Protein AF-A0A0G4HLC2-F1 (afdb_monomer)

Structure (mmCIF, N/CA/C/O backbone):
data_AF-A0A0G4HLC2-F1
#
_entry.id   AF-A0A0G4HLC2-F1
#
loop_
_atom_site.group_PDB
_atom_site.id
_atom_site.type_symbol
_atom_site.label_atom_id
_atom_site.label_alt_id
_atom_site.label_comp_id
_atom_site.label_asym_id
_atom_site.label_entity_id
_atom_site.label_seq_id
_atom_site.pdbx_PDB_ins_code
_atom_site.Cartn_x
_atom_site.Cartn_y
_atom_site.Cartn_z
_atom_site.occupancy
_atom_site.B_iso_or_equiv
_atom_site.auth_seq_id
_atom_site.auth_comp_id
_atom_site.auth_asym_id
_atom_site.auth_atom_id
_atom_site.pdbx_PDB_model_num
ATOM 1 N N . MET A 1 1 ? -31.316 4.433 8.176 1.00 36.38 1 MET A N 1
ATOM 2 C CA . MET A 1 1 ? -30.400 5.338 8.898 1.00 36.38 1 MET A CA 1
ATOM 3 C C . MET A 1 1 ? -28.992 4.807 8.689 1.00 36.38 1 MET A C 1
ATOM 5 O O . MET A 1 1 ? -28.601 3.867 9.361 1.00 36.38 1 MET A O 1
ATOM 9 N N . ALA A 1 2 ? -28.301 5.301 7.662 1.00 29.75 2 ALA A N 1
ATOM 10 C CA . ALA A 1 2 ? -26.934 4.908 7.333 1.00 29.75 2 ALA A CA 1
ATOM 11 C C . ALA A 1 2 ? -26.015 6.028 7.828 1.00 29.75 2 ALA A C 1
ATOM 13 O O . ALA A 1 2 ? -25.897 7.066 7.178 1.00 29.75 2 ALA A O 1
ATOM 14 N N . SER A 1 3 ? -25.466 5.863 9.033 1.00 27.77 3 SER A N 1
ATOM 15 C CA . SER A 1 3 ? -24.531 6.836 9.592 1.00 27.77 3 SER A CA 1
ATOM 16 C C . SER A 1 3 ? -23.184 6.651 8.906 1.00 27.77 3 SER A C 1
ATOM 18 O O . SER A 1 3 ? -22.502 5.648 9.103 1.00 27.77 3 SER A O 1
ATOM 20 N N . SER A 1 4 ? -22.850 7.602 8.040 1.00 36.41 4 SER A N 1
ATOM 21 C CA . SER A 1 4 ? -21.568 7.679 7.350 1.00 36.41 4 SER A CA 1
ATOM 22 C C . SER A 1 4 ? -20.529 8.230 8.326 1.00 36.41 4 SER A C 1
ATOM 24 O O . SER A 1 4 ? -20.304 9.435 8.388 1.00 36.41 4 SER A O 1
ATOM 26 N N . PHE A 1 5 ? -19.925 7.345 9.117 1.00 31.39 5 PHE A N 1
ATOM 27 C CA . PHE A 1 5 ? -18.727 7.634 9.905 1.00 31.39 5 PHE A CA 1
ATOM 28 C C . PHE A 1 5 ? -17.505 7.559 8.981 1.00 31.39 5 PHE A C 1
ATOM 30 O O . PHE A 1 5 ? -16.815 6.547 8.919 1.00 31.39 5 PHE A O 1
ATOM 37 N N . PHE A 1 6 ? -17.242 8.620 8.216 1.00 33.84 6 PHE A N 1
ATOM 38 C CA . PHE A 1 6 ? -15.927 8.781 7.597 1.00 33.84 6 PHE A CA 1
ATOM 39 C C . PHE A 1 6 ? -14.945 9.203 8.691 1.00 33.84 6 PHE A C 1
ATOM 41 O O . PHE A 1 6 ? -14.810 10.388 8.991 1.00 33.84 6 PHE A O 1
ATOM 48 N N . SER A 1 7 ? -14.281 8.226 9.312 1.00 33.16 7 SER A N 1
ATOM 49 C CA . SER A 1 7 ? -13.080 8.483 10.101 1.00 33.16 7 SER A CA 1
ATOM 50 C C . SER A 1 7 ? -12.057 9.163 9.194 1.00 33.16 7 SER A C 1
ATOM 52 O O . SER A 1 7 ? -11.669 8.643 8.147 1.00 33.16 7 SER A O 1
ATOM 54 N N . TYR A 1 8 ? -11.695 10.376 9.585 1.00 35.75 8 TYR A N 1
ATOM 55 C CA . TYR A 1 8 ? -10.791 11.270 8.887 1.00 35.75 8 TYR A CA 1
ATOM 56 C C . TYR A 1 8 ? -9.373 10.682 8.931 1.00 35.75 8 TYR A C 1
ATOM 58 O O . TYR A 1 8 ? -8.631 10.893 9.884 1.00 35.75 8 TYR A O 1
ATOM 66 N N . PHE A 1 9 ? -9.002 9.892 7.925 1.00 39.72 9 PHE A N 1
ATOM 67 C CA . PHE A 1 9 ? -7.596 9.617 7.657 1.00 39.72 9 PHE A CA 1
ATOM 68 C C . PHE A 1 9 ? -7.036 10.803 6.877 1.00 39.72 9 PHE A C 1
ATOM 70 O O . PHE A 1 9 ? -7.377 11.009 5.708 1.00 39.72 9 PHE A O 1
ATOM 77 N N . ASP A 1 10 ? -6.204 11.602 7.536 1.00 37.84 10 ASP A N 1
ATOM 78 C CA . ASP A 1 10 ? -5.524 12.720 6.897 1.00 37.84 10 ASP A CA 1
ATOM 79 C C . ASP A 1 10 ? -4.320 12.200 6.089 1.00 37.84 10 ASP A C 1
ATOM 81 O O . ASP A 1 10 ? -3.197 12.106 6.575 1.00 37.84 10 ASP A O 1
ATOM 85 N N . PHE A 1 11 ? -4.573 11.797 4.840 1.00 42.91 11 PHE A N 1
ATOM 86 C CA . PHE A 1 11 ? -3.539 11.442 3.855 1.00 42.91 11 PHE A CA 1
ATOM 87 C C . PHE A 1 11 ? -3.039 12.661 3.060 1.00 42.91 11 PHE A C 1
ATOM 89 O O . PHE A 1 11 ? -2.368 12.507 2.032 1.00 42.91 11 PHE A O 1
ATOM 96 N N . THR A 1 12 ? -3.345 13.886 3.505 1.00 42.50 12 THR A N 1
ATOM 97 C CA . THR A 1 12 ? -3.021 15.116 2.761 1.00 42.50 12 THR A CA 1
ATOM 98 C C . THR A 1 12 ? -1.507 15.324 2.590 1.00 42.50 12 THR A C 1
ATOM 100 O O . THR A 1 12 ? -1.085 16.083 1.718 1.00 42.50 12 THR A O 1
ATOM 103 N N . ASP A 1 13 ? -0.666 14.577 3.312 1.00 45.06 13 ASP A N 1
ATOM 104 C CA . ASP A 1 13 ? 0.791 14.719 3.246 1.00 45.06 13 ASP A CA 1
ATOM 105 C C . ASP A 1 13 ? 1.479 13.966 2.083 1.00 45.06 13 ASP A C 1
ATOM 107 O O . ASP A 1 13 ? 2.671 14.136 1.831 1.00 45.06 13 ASP A O 1
ATOM 111 N N . CYS A 1 14 ? 0.746 13.195 1.266 1.00 40.78 14 CYS A N 1
ATOM 112 C CA . CYS A 1 14 ? 1.337 12.660 0.025 1.00 40.78 14 CYS A CA 1
ATOM 113 C C . CYS A 1 14 ? 1.578 13.754 -1.033 1.00 40.78 14 CYS A C 1
ATOM 115 O O . CYS A 1 14 ? 2.439 13.597 -1.902 1.00 40.78 14 CYS A O 1
ATOM 117 N N . ALA A 1 15 ? 0.879 14.894 -0.947 1.00 44.16 15 ALA A N 1
ATOM 118 C CA . ALA A 1 15 ? 1.127 16.043 -1.821 1.00 44.16 15 ALA A CA 1
ATOM 119 C C . ALA A 1 15 ? 2.500 16.701 -1.553 1.00 44.16 15 ALA A C 1
ATOM 121 O O . ALA A 1 15 ? 3.076 17.307 -2.461 1.00 44.16 15 ALA A O 1
ATOM 122 N N . GLY A 1 16 ? 3.060 16.538 -0.345 1.00 41.88 16 GLY A N 1
ATOM 123 C CA . GLY A 1 16 ? 4.400 17.013 0.016 1.00 41.88 16 GLY A CA 1
ATOM 124 C C . GLY A 1 16 ? 5.541 16.182 -0.587 1.00 41.88 16 GLY A C 1
ATOM 125 O O . GLY A 1 16 ? 6.627 16.707 -0.844 1.00 41.88 16 GLY A O 1
ATOM 126 N N . LEU A 1 17 ? 5.292 14.906 -0.904 1.00 41.50 17 LEU A N 1
ATOM 127 C CA . LEU A 1 17 ? 6.312 13.971 -1.404 1.00 41.50 17 LEU A CA 1
ATOM 128 C C . LEU A 1 17 ? 6.717 14.221 -2.864 1.00 41.50 17 LEU A C 1
ATOM 130 O O . LEU A 1 17 ? 7.803 13.816 -3.284 1.00 41.50 17 LEU A O 1
ATOM 134 N N . SER A 1 18 ? 5.916 14.973 -3.628 1.00 40.78 18 SER A N 1
ATOM 135 C CA . SER A 1 18 ? 6.232 15.295 -5.026 1.00 40.78 18 SER A CA 1
ATOM 136 C C . SER A 1 18 ? 7.469 16.199 -5.192 1.00 40.78 18 SER A C 1
ATOM 138 O O . SER A 1 18 ? 7.913 16.396 -6.323 1.00 40.78 18 SER A O 1
ATOM 140 N N . ARG A 1 19 ? 8.047 16.749 -4.108 1.00 41.53 19 ARG A N 1
ATOM 141 C CA . ARG A 1 19 ? 9.244 17.616 -4.162 1.00 41.53 19 ARG A CA 1
ATOM 142 C C . ARG A 1 19 ? 10.570 16.955 -3.768 1.00 41.53 19 ARG A C 1
ATOM 144 O O . ARG A 1 19 ? 11.602 17.588 -3.965 1.00 41.53 19 ARG A O 1
ATOM 151 N N . ALA A 1 20 ? 10.589 15.725 -3.246 1.00 40.44 20 ALA A N 1
ATOM 152 C CA . ALA A 1 20 ? 11.795 15.183 -2.598 1.00 40.44 20 ALA A CA 1
ATOM 153 C C . ALA A 1 20 ? 12.621 14.164 -3.419 1.00 40.44 20 ALA A C 1
ATOM 155 O O . ALA A 1 20 ? 13.700 13.780 -2.982 1.00 40.44 20 ALA A O 1
ATOM 156 N N . CYS A 1 21 ? 12.177 13.725 -4.605 1.00 36.91 21 CYS A N 1
ATOM 157 C CA . CYS A 1 21 ? 12.803 12.600 -5.330 1.00 36.91 21 CYS A CA 1
ATOM 158 C C . CYS A 1 21 ? 13.662 12.981 -6.559 1.00 36.91 21 CYS A C 1
ATOM 160 O O . CYS A 1 21 ? 13.687 12.236 -7.535 1.00 36.91 21 CYS A O 1
ATOM 162 N N . SER A 1 22 ? 14.391 14.103 -6.535 1.00 36.75 22 SER A N 1
ATOM 163 C CA . SER A 1 22 ? 15.204 14.547 -7.692 1.00 36.75 22 SER A CA 1
ATOM 164 C C . SER A 1 22 ? 16.711 14.254 -7.600 1.00 36.75 22 SER A C 1
ATOM 166 O O . SER A 1 22 ? 17.457 14.698 -8.467 1.00 36.75 22 SER A O 1
ATOM 168 N N . SER A 1 23 ? 17.205 13.534 -6.586 1.00 38.22 23 SER A N 1
ATOM 169 C CA . SER A 1 23 ? 18.655 13.459 -6.313 1.00 38.22 23 SER A CA 1
ATOM 170 C C . SER A 1 23 ? 19.183 12.039 -6.062 1.00 38.22 23 SER A C 1
ATOM 172 O O . SER A 1 23 ? 19.647 11.744 -4.962 1.00 38.22 23 SER A O 1
ATOM 174 N N . PHE A 1 24 ? 19.135 11.144 -7.061 1.00 43.41 24 PHE A N 1
ATOM 175 C CA . PHE A 1 24 ? 19.793 9.824 -6.953 1.00 43.41 24 PHE A CA 1
ATOM 176 C C . PHE A 1 24 ? 20.470 9.302 -8.239 1.00 43.41 24 PHE A C 1
ATOM 178 O O . PHE A 1 24 ? 20.475 8.105 -8.507 1.00 43.41 24 PHE A O 1
ATOM 185 N N . THR A 1 25 ? 21.091 10.157 -9.054 1.00 42.31 25 THR A N 1
ATOM 186 C CA . THR A 1 25 ? 21.876 9.684 -10.215 1.00 42.31 25 THR A CA 1
ATOM 187 C C . THR A 1 25 ? 23.276 10.282 -10.257 1.00 42.31 25 THR A C 1
ATOM 189 O O . THR A 1 25 ? 23.625 10.956 -11.217 1.00 42.31 25 THR A O 1
ATOM 192 N N . GLU A 1 26 ? 24.108 10.025 -9.249 1.00 47.59 26 GLU A N 1
ATOM 193 C CA . GLU A 1 26 ? 25.545 10.304 -9.346 1.00 47.59 26 GLU A CA 1
ATOM 194 C C . GLU A 1 26 ? 26.359 9.180 -8.697 1.00 47.59 26 GLU A C 1
ATOM 196 O O . GLU A 1 26 ? 26.277 8.957 -7.494 1.00 47.59 26 GLU A O 1
ATOM 201 N N . GLY A 1 27 ? 27.168 8.480 -9.502 1.00 47.16 27 GLY A N 1
ATOM 202 C CA . GLY A 1 27 ? 28.329 7.751 -8.983 1.00 47.16 27 GLY A CA 1
ATOM 203 C C . GLY A 1 27 ? 28.485 6.283 -9.377 1.00 47.16 27 GLY A C 1
ATOM 204 O O . GLY A 1 27 ? 28.623 5.438 -8.501 1.00 47.16 27 GLY A O 1
ATOM 205 N N . THR A 1 28 ? 28.566 5.952 -10.670 1.00 41.69 28 THR A N 1
ATOM 206 C CA . THR A 1 28 ? 29.389 4.801 -11.109 1.00 41.69 28 THR A CA 1
ATOM 207 C C . THR A 1 28 ? 29.918 5.033 -12.530 1.00 41.69 28 THR A C 1
ATOM 209 O O . THR A 1 28 ? 29.286 4.680 -13.521 1.00 41.69 28 THR A O 1
ATOM 212 N N . ARG A 1 29 ? 31.081 5.686 -12.623 1.00 62.69 29 ARG A N 1
ATOM 213 C CA . ARG A 1 29 ? 32.020 5.563 -13.754 1.00 62.69 29 ARG A CA 1
ATOM 214 C C . ARG A 1 29 ? 32.814 4.269 -13.460 1.00 62.69 29 ARG A C 1
ATOM 216 O O . ARG A 1 29 ? 33.092 4.022 -12.295 1.00 62.69 29 ARG A O 1
ATOM 223 N N . ASP A 1 30 ? 33.022 3.294 -14.343 1.00 49.97 30 ASP A N 1
ATOM 224 C CA . ASP A 1 30 ? 33.754 3.341 -15.605 1.00 49.97 30 ASP A CA 1
ATOM 225 C C . ASP A 1 30 ? 33.526 2.031 -16.396 1.00 49.97 30 ASP A C 1
ATOM 227 O O . ASP A 1 30 ? 33.782 0.952 -15.869 1.00 49.97 30 ASP A O 1
ATOM 231 N N . PHE A 1 31 ? 33.115 2.107 -17.669 1.00 48.41 31 PHE A N 1
ATOM 232 C CA . PHE A 1 31 ? 33.561 1.186 -18.733 1.00 48.41 31 PHE A CA 1
ATOM 233 C C . PHE A 1 31 ? 33.161 1.765 -20.099 1.00 48.41 31 PHE A C 1
ATOM 235 O O . PHE A 1 31 ? 32.006 1.700 -20.521 1.00 48.41 31 PHE A O 1
ATOM 242 N N . VAL A 1 32 ? 34.116 2.395 -20.784 1.00 51.81 32 VAL A N 1
ATOM 243 C CA . VAL A 1 32 ? 33.898 3.029 -22.091 1.00 51.81 32 VAL A CA 1
ATOM 244 C C . VAL A 1 32 ? 33.931 1.951 -23.172 1.00 51.81 32 VAL A C 1
ATOM 246 O O . VAL A 1 32 ? 34.995 1.537 -23.624 1.00 51.81 32 VAL A O 1
ATOM 249 N N . SER A 1 33 ? 32.753 1.484 -23.585 1.00 61.41 33 SER A N 1
ATOM 250 C CA . SER A 1 33 ? 32.584 0.700 -24.808 1.00 61.41 33 SER A CA 1
ATOM 251 C C . SER A 1 33 ? 32.018 1.620 -25.889 1.00 61.41 33 SER A C 1
ATOM 253 O O . SER A 1 33 ? 30.862 2.034 -25.826 1.00 61.41 33 SER A O 1
ATOM 255 N N . SER A 1 34 ? 32.859 1.988 -26.857 1.00 61.00 34 SER A N 1
ATOM 256 C CA . SER A 1 34 ? 32.622 3.005 -27.895 1.00 61.00 34 SER A CA 1
ATOM 257 C C . SER A 1 34 ? 31.643 2.565 -28.997 1.00 61.00 34 SER A C 1
ATOM 259 O O . SER A 1 34 ? 31.884 2.787 -30.184 1.00 61.00 34 SER A O 1
ATOM 261 N N . GLY A 1 35 ? 30.535 1.922 -28.631 1.00 66.44 35 GLY A N 1
ATOM 262 C CA . GLY A 1 35 ? 29.401 1.708 -29.526 1.00 66.44 35 GLY A CA 1
ATOM 263 C C . GLY A 1 35 ? 28.513 2.950 -29.536 1.00 66.44 35 GLY A C 1
ATOM 264 O O . GLY A 1 35 ? 28.230 3.504 -28.477 1.00 66.44 35 GLY A O 1
ATOM 265 N N . ARG A 1 36 ? 28.053 3.396 -30.714 1.00 60.50 36 ARG A N 1
ATOM 266 C CA . ARG A 1 36 ? 27.016 4.436 -30.842 1.00 60.50 36 ARG A CA 1
ATOM 267 C C . ARG A 1 36 ? 25.741 3.964 -30.134 1.00 60.50 36 ARG A C 1
ATOM 269 O O . ARG A 1 36 ? 24.883 3.339 -30.754 1.00 60.50 36 ARG A O 1
ATOM 276 N N . GLN A 1 37 ? 25.620 4.235 -28.839 1.00 66.69 37 GLN A N 1
ATOM 277 C CA . GLN A 1 37 ? 24.376 4.018 -28.122 1.00 66.69 37 GLN A CA 1
ATOM 278 C C . GLN A 1 37 ? 23.380 5.053 -28.628 1.00 66.69 37 GLN A C 1
ATOM 280 O O . GLN A 1 37 ? 23.585 6.262 -28.508 1.00 66.69 37 GLN A O 1
ATOM 285 N N . ARG A 1 38 ? 22.306 4.564 -29.252 1.00 75.38 38 ARG A N 1
ATOM 286 C CA . ARG A 1 38 ? 21.105 5.366 -29.466 1.00 75.38 38 ARG A CA 1
ATOM 287 C C . ARG A 1 38 ? 20.701 5.899 -28.085 1.00 75.38 38 ARG A C 1
ATOM 289 O O . ARG A 1 38 ? 20.625 5.076 -27.170 1.00 75.38 38 ARG A O 1
ATOM 296 N N . PRO A 1 39 ? 20.497 7.218 -27.907 1.00 79.69 39 PRO A N 1
ATOM 297 C CA . PRO A 1 39 ? 20.054 7.749 -26.627 1.00 79.69 39 PRO A CA 1
ATOM 298 C C . PRO A 1 39 ? 18.818 6.961 -26.204 1.00 79.69 39 PRO A C 1
ATOM 300 O O . PRO A 1 39 ? 17.897 6.779 -27.011 1.00 79.69 39 PRO A O 1
ATOM 303 N N . ALA A 1 40 ? 18.857 6.407 -24.992 1.00 77.75 40 ALA A N 1
ATOM 304 C CA . ALA A 1 40 ? 17.713 5.704 -24.442 1.00 77.75 40 ALA A CA 1
ATOM 305 C C . ALA A 1 40 ? 16.498 6.646 -24.525 1.00 77.75 40 ALA A C 1
ATOM 307 O O . ALA A 1 40 ? 16.661 7.853 -24.312 1.00 77.75 40 ALA A O 1
ATOM 308 N N . PRO A 1 41 ? 15.310 6.145 -24.907 1.00 80.25 41 PRO A N 1
ATOM 309 C CA . PRO A 1 41 ? 14.106 6.962 -24.853 1.00 80.25 41 PRO A CA 1
ATOM 310 C C . PRO A 1 41 ? 13.992 7.542 -23.441 1.00 80.25 41 PRO A C 1
ATOM 312 O O . PRO A 1 41 ? 14.150 6.806 -22.471 1.00 80.25 41 PRO A O 1
ATOM 315 N N . ALA A 1 42 ? 13.798 8.859 -23.339 1.00 83.25 42 ALA A N 1
ATOM 316 C CA . ALA A 1 42 ? 13.617 9.511 -22.051 1.00 83.25 42 ALA A CA 1
ATOM 317 C C . ALA A 1 42 ? 12.439 8.853 -21.326 1.00 83.25 42 ALA A C 1
ATOM 319 O O . ALA A 1 42 ? 11.393 8.621 -21.943 1.00 83.25 42 ALA A O 1
ATOM 320 N N . ASP A 1 43 ? 12.622 8.536 -20.046 1.00 77.31 43 ASP A N 1
ATOM 321 C CA . ASP A 1 43 ? 11.547 7.973 -19.243 1.00 77.31 43 ASP A CA 1
ATOM 322 C C . ASP A 1 43 ? 10.348 8.937 -19.244 1.00 77.31 43 ASP A C 1
ATOM 324 O O . ASP A 1 43 ? 10.535 10.161 -19.199 1.00 77.31 43 ASP A O 1
ATOM 328 N N . PRO A 1 44 ? 9.110 8.419 -19.351 1.00 80.56 44 PRO A N 1
ATOM 329 C CA . PRO A 1 44 ? 7.930 9.266 -19.329 1.00 80.56 44 PRO A CA 1
ATOM 330 C C . PRO A 1 44 ? 7.884 10.057 -18.012 1.00 80.56 44 PRO A C 1
ATOM 332 O O . PRO A 1 44 ? 8.284 9.524 -16.973 1.00 80.56 44 PRO A O 1
ATOM 335 N N . PRO A 1 45 ? 7.374 11.303 -18.026 1.00 88.38 45 PRO A N 1
ATOM 336 C CA . PRO A 1 45 ? 7.190 12.079 -16.809 1.00 88.38 45 PRO A CA 1
ATOM 337 C C . PRO A 1 45 ? 6.448 11.275 -15.739 1.00 88.38 45 PRO A C 1
ATOM 339 O O . PRO A 1 45 ? 5.473 10.572 -16.028 1.00 88.38 45 PRO A O 1
ATOM 342 N N . LEU A 1 46 ? 6.919 11.381 -14.497 1.00 90.50 46 LEU A N 1
ATOM 343 C CA . LEU A 1 46 ? 6.259 10.755 -13.362 1.00 90.50 46 LEU A CA 1
ATOM 344 C C . LEU A 1 46 ? 4.905 11.433 -13.142 1.00 90.50 46 LEU A C 1
ATOM 346 O O . LEU A 1 46 ? 4.836 12.600 -12.763 1.00 90.50 46 LEU A O 1
ATOM 350 N N . GLU A 1 47 ? 3.831 10.687 -13.382 1.00 94.06 47 GLU A N 1
ATOM 351 C CA . GLU A 1 47 ? 2.463 11.147 -13.171 1.00 94.06 47 GLU A CA 1
ATOM 352 C C . GLU A 1 47 ? 1.773 10.279 -12.118 1.00 94.06 47 GLU A C 1
ATOM 354 O O . GLU A 1 47 ? 1.730 9.050 -12.233 1.00 94.06 47 GLU A O 1
ATOM 359 N N . PHE A 1 48 ? 1.189 10.926 -11.112 1.00 94.19 48 PHE A N 1
ATOM 360 C CA . PHE A 1 48 ? 0.404 10.268 -10.070 1.00 94.19 48 PHE A CA 1
ATOM 361 C C . PHE A 1 48 ? -1.082 10.211 -10.433 1.00 94.19 48 PHE A C 1
ATOM 363 O O . PHE A 1 48 ? -1.575 10.958 -11.283 1.00 94.19 48 PHE A O 1
ATOM 370 N N . ARG A 1 49 ? -1.805 9.288 -9.794 1.00 95.19 49 ARG A N 1
ATOM 371 C CA . ARG A 1 49 ? -3.255 9.145 -9.963 1.00 95.19 49 ARG A CA 1
ATOM 372 C C . ARG A 1 49 ? -4.001 10.226 -9.191 1.00 95.19 49 ARG A C 1
ATOM 374 O O . ARG A 1 49 ? -3.590 10.630 -8.109 1.00 95.19 49 ARG A O 1
ATOM 381 N N . THR A 1 50 ? -5.142 10.655 -9.720 1.00 96.19 50 THR A N 1
ATOM 382 C CA . THR A 1 50 ? -6.089 11.470 -8.947 1.00 96.19 50 THR A CA 1
ATOM 383 C C . THR A 1 50 ? -6.793 10.610 -7.896 1.00 96.19 50 THR A C 1
ATOM 385 O O . THR A 1 50 ? -6.934 9.402 -8.079 1.00 96.19 50 THR A O 1
ATOM 388 N N . ARG A 1 51 ? -7.330 11.222 -6.832 1.00 95.62 51 ARG A N 1
ATOM 389 C CA . ARG A 1 51 ? -8.078 10.501 -5.781 1.00 95.62 51 ARG A CA 1
ATOM 390 C C . ARG A 1 51 ? -9.205 9.622 -6.339 1.00 95.62 51 ARG A C 1
ATOM 392 O O . ARG A 1 51 ? -9.396 8.496 -5.901 1.00 95.62 51 ARG A O 1
ATOM 399 N N . GLN A 1 52 ? -9.919 10.100 -7.360 1.00 97.25 52 GLN A N 1
ATOM 400 C CA . GLN A 1 52 ? -10.965 9.320 -8.027 1.00 97.25 52 GLN A CA 1
ATOM 401 C C . GLN A 1 52 ? -10.395 8.101 -8.771 1.00 97.25 52 GLN A C 1
ATOM 403 O O . GLN A 1 52 ? -10.974 7.019 -8.721 1.00 97.25 52 GLN A O 1
ATOM 408 N N . GLN A 1 53 ? -9.257 8.261 -9.454 1.00 96.81 53 GLN A N 1
ATOM 409 C CA . GLN A 1 53 ? -8.580 7.154 -10.134 1.00 96.81 53 GLN A CA 1
ATOM 410 C C . GLN A 1 53 ? -8.046 6.122 -9.139 1.00 96.81 53 GLN A C 1
ATOM 412 O O . GLN A 1 53 ? -8.127 4.928 -9.423 1.00 96.81 53 GLN A O 1
ATOM 417 N N . VAL A 1 54 ? -7.529 6.569 -7.990 1.00 97.06 54 VAL A N 1
ATOM 418 C CA . VAL A 1 54 ? -7.121 5.682 -6.893 1.00 97.06 54 VAL A CA 1
ATOM 419 C C . VAL A 1 54 ? -8.328 4.906 -6.372 1.00 97.06 54 VAL A C 1
ATOM 421 O O . VAL A 1 54 ? -8.268 3.685 -6.349 1.00 97.06 54 VAL A O 1
ATOM 424 N N . GLY A 1 55 ? -9.461 5.558 -6.094 1.00 96.69 55 GLY A N 1
ATOM 425 C CA . GLY A 1 55 ? -10.677 4.864 -5.646 1.00 96.69 55 GLY A CA 1
ATOM 426 C C . GLY A 1 55 ? -11.150 3.769 -6.614 1.00 96.69 55 GLY A C 1
ATOM 427 O O . GLY A 1 55 ? -11.435 2.649 -6.198 1.00 96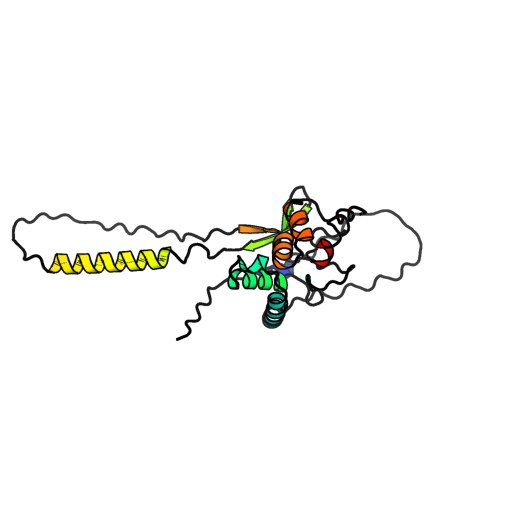.69 55 GLY A O 1
ATOM 428 N N . ILE A 1 56 ? -11.151 4.045 -7.924 1.00 97.06 56 ILE A N 1
ATOM 429 C CA . ILE A 1 56 ? -11.491 3.041 -8.952 1.00 97.06 56 ILE A CA 1
ATOM 430 C C . ILE A 1 56 ? -10.482 1.880 -8.956 1.00 97.06 56 ILE A C 1
ATOM 432 O O . ILE A 1 56 ? -10.858 0.717 -9.119 1.00 97.06 56 ILE A O 1
ATOM 436 N N . LEU A 1 57 ? -9.194 2.190 -8.798 1.00 96.31 57 LEU A N 1
ATOM 437 C CA . LEU A 1 57 ? -8.128 1.193 -8.749 1.00 96.31 57 LEU A CA 1
ATOM 438 C C . LEU A 1 57 ? -8.260 0.290 -7.519 1.00 96.31 57 LEU A C 1
ATOM 440 O O . LEU A 1 57 ? -8.165 -0.929 -7.656 1.00 96.31 57 LEU A O 1
ATOM 444 N N . VAL A 1 58 ? -8.520 0.880 -6.353 1.00 96.75 58 VAL A N 1
ATOM 445 C CA . VAL A 1 58 ? -8.725 0.166 -5.091 1.00 96.75 58 VAL A CA 1
ATOM 446 C C . VAL A 1 58 ? -9.917 -0.770 -5.211 1.00 96.75 58 VAL A C 1
ATOM 448 O O . VAL A 1 58 ? -9.756 -1.955 -4.950 1.00 96.75 58 VAL A O 1
ATOM 451 N N . GLU A 1 59 ? -11.072 -0.306 -5.695 1.00 97.06 59 GLU A N 1
ATOM 452 C CA . GLU A 1 59 ? -12.243 -1.177 -5.885 1.00 97.06 59 GLU A CA 1
ATOM 453 C C . GLU A 1 59 ? -11.933 -2.362 -6.812 1.00 97.06 59 GLU A C 1
ATOM 455 O O . GLU A 1 59 ? -12.307 -3.500 -6.527 1.00 97.06 59 GLU A O 1
ATOM 460 N N . ARG A 1 60 ? -11.145 -2.147 -7.874 1.00 96.50 60 ARG A N 1
ATOM 461 C CA . ARG A 1 60 ? -10.665 -3.249 -8.720 1.00 96.50 60 ARG A CA 1
ATOM 462 C C . ARG A 1 60 ? -9.769 -4.221 -7.950 1.00 96.50 60 ARG A C 1
ATOM 464 O O . ARG A 1 60 ? -9.902 -5.430 -8.130 1.00 96.50 60 ARG A O 1
ATOM 471 N N . TRP A 1 61 ? -8.845 -3.730 -7.132 1.00 96.44 61 TRP A N 1
ATOM 472 C CA . TRP A 1 61 ? -7.962 -4.577 -6.327 1.00 96.44 61 TRP A CA 1
ATOM 473 C C . TRP A 1 61 ? -8.717 -5.347 -5.241 1.00 96.44 61 TRP A C 1
ATOM 475 O O . TRP A 1 61 ? -8.419 -6.519 -5.033 1.00 96.44 61 TRP A O 1
ATOM 485 N N . MET A 1 62 ? -9.747 -4.756 -4.634 1.00 96.81 62 MET A N 1
ATOM 486 C CA . MET A 1 62 ? -10.600 -5.418 -3.641 1.00 96.81 62 MET A CA 1
ATOM 487 C C . MET A 1 62 ? -11.237 -6.705 -4.191 1.00 96.81 62 MET A C 1
ATO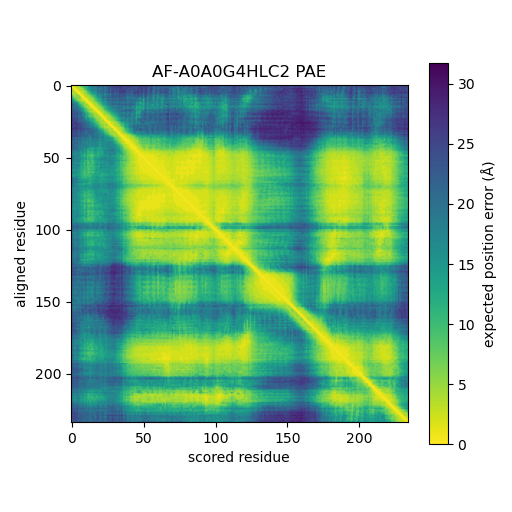M 489 O O . MET A 1 62 ? -11.332 -7.699 -3.477 1.00 96.81 62 MET A O 1
ATOM 493 N N . THR A 1 63 ? -11.588 -6.742 -5.484 1.00 96.06 63 THR A N 1
ATOM 494 C CA . THR A 1 63 ? -12.125 -7.961 -6.134 1.00 96.06 63 THR A CA 1
ATOM 495 C C . THR A 1 63 ? -11.112 -9.099 -6.287 1.00 96.06 63 THR A C 1
ATOM 497 O O . THR A 1 63 ? -11.499 -10.227 -6.582 1.00 96.06 63 THR A O 1
ATOM 500 N N . LYS A 1 64 ? -9.818 -8.809 -6.108 1.00 95.62 64 LYS A N 1
ATOM 501 C CA . LYS A 1 64 ? -8.707 -9.759 -6.250 1.00 95.62 64 LYS A CA 1
ATOM 502 C C . LYS A 1 64 ? -8.094 -10.162 -4.910 1.00 95.62 64 LYS A C 1
ATOM 504 O O . LYS A 1 64 ? -7.048 -10.806 -4.902 1.00 95.62 64 LYS A O 1
ATOM 509 N N . LEU A 1 65 ? -8.685 -9.745 -3.790 1.00 95.69 65 LEU A N 1
ATOM 510 C CA . LEU A 1 65 ? -8.151 -10.066 -2.473 1.00 95.69 65 LEU A CA 1
ATOM 511 C C . LEU A 1 65 ? -8.133 -11.572 -2.238 1.00 95.69 65 LEU A C 1
ATOM 513 O O . LEU A 1 65 ? -9.110 -12.278 -2.493 1.00 95.69 65 LEU A O 1
ATOM 517 N N . HIS A 1 66 ? -7.024 -12.044 -1.681 1.00 95.00 66 HIS A N 1
ATOM 518 C CA . HIS A 1 66 ? -6.916 -13.412 -1.215 1.00 95.00 66 HIS A CA 1
ATOM 519 C C . HIS A 1 66 ? -7.866 -13.643 -0.023 1.00 95.00 66 HIS A C 1
ATOM 521 O O . HIS A 1 66 ? -7.960 -12.771 0.847 1.00 95.00 66 HIS A O 1
ATOM 527 N N . PRO A 1 67 ? -8.514 -14.819 0.112 1.00 94.56 67 PRO A N 1
ATOM 528 C CA . PRO A 1 67 ? -9.395 -15.119 1.247 1.00 94.56 67 PRO A CA 1
ATOM 529 C C . PRO A 1 67 ? -8.742 -14.925 2.622 1.00 94.56 67 PRO A C 1
ATOM 531 O O . PRO A 1 67 ? -9.407 -14.520 3.569 1.00 94.56 67 PRO A O 1
ATOM 534 N N . ARG A 1 68 ? -7.424 -15.139 2.736 1.00 92.75 68 ARG A N 1
ATOM 535 C CA . ARG A 1 68 ? -6.646 -14.863 3.963 1.00 92.75 68 ARG A CA 1
ATOM 536 C C . ARG A 1 68 ? -6.766 -13.409 4.427 1.00 92.75 68 ARG A C 1
ATOM 538 O O . ARG A 1 68 ? -6.795 -13.153 5.630 1.00 92.75 68 ARG A O 1
ATOM 545 N N . ALA A 1 69 ? -6.870 -12.465 3.494 1.00 93.19 69 ALA A N 1
ATOM 546 C CA . ALA A 1 69 ? -7.033 -11.058 3.827 1.00 93.19 69 ALA A CA 1
ATOM 547 C C . ALA A 1 69 ? -8.378 -10.773 4.517 1.00 93.19 69 ALA A C 1
ATOM 549 O O . ALA A 1 69 ? -8.492 -9.764 5.200 1.00 93.19 69 ALA A O 1
ATOM 550 N N . ALA A 1 70 ? -9.367 -11.674 4.439 1.00 88.50 70 ALA A N 1
ATOM 551 C CA . ALA A 1 70 ? -10.655 -11.515 5.122 1.00 88.50 70 ALA A CA 1
ATOM 552 C C . ALA A 1 70 ? -10.545 -11.458 6.658 1.00 88.50 70 ALA A C 1
ATOM 554 O O . ALA A 1 70 ? -11.491 -11.039 7.319 1.00 88.50 70 ALA A O 1
ATOM 555 N N . ALA A 1 71 ? -9.404 -11.855 7.234 1.00 88.31 71 ALA A N 1
ATOM 556 C CA . ALA A 1 71 ? -9.128 -11.682 8.660 1.00 88.31 71 ALA A CA 1
ATOM 557 C C . ALA A 1 71 ? -8.893 -10.210 9.066 1.00 88.31 71 ALA A C 1
ATOM 559 O O . ALA A 1 71 ? -8.954 -9.888 10.253 1.00 88.31 71 ALA A O 1
ATOM 560 N N . MET A 1 72 ? -8.607 -9.323 8.108 1.00 89.75 72 MET A N 1
ATOM 561 C CA . MET A 1 72 ? -8.483 -7.880 8.328 1.00 89.75 72 MET A CA 1
ATOM 562 C C . MET A 1 72 ? -9.799 -7.160 8.018 1.00 89.75 72 MET A C 1
ATOM 564 O O . MET A 1 72 ? -10.599 -7.617 7.199 1.00 89.75 72 MET A O 1
ATOM 568 N N . SER A 1 73 ? -10.008 -5.999 8.647 1.00 91.25 73 SER A N 1
ATOM 569 C CA . SER A 1 73 ? -11.133 -5.130 8.296 1.00 91.25 73 SER A CA 1
ATOM 570 C C . SER A 1 73 ? -11.029 -4.700 6.833 1.00 91.25 73 SER A C 1
ATOM 572 O O . SER A 1 73 ? -9.956 -4.325 6.357 1.00 91.25 73 SER A O 1
ATOM 574 N N . GLN A 1 74 ? -12.158 -4.716 6.123 1.00 92.88 74 GLN A N 1
ATOM 575 C CA . GLN A 1 74 ? -12.235 -4.228 4.744 1.00 92.88 74 GLN A CA 1
ATOM 576 C C . GLN A 1 74 ? -11.835 -2.751 4.647 1.00 92.88 74 GLN A C 1
ATOM 578 O O . GLN A 1 74 ? -11.229 -2.351 3.656 1.00 92.88 74 GLN A O 1
ATOM 583 N N . ASP A 1 75 ? -12.125 -1.960 5.682 1.00 91.44 75 ASP A N 1
ATOM 584 C CA . ASP A 1 75 ? -11.765 -0.542 5.725 1.00 91.44 75 ASP A CA 1
ATOM 585 C C . ASP A 1 75 ? -10.254 -0.351 5.895 1.00 91.44 75 ASP A C 1
ATOM 587 O O . ASP A 1 75 ? -9.664 0.477 5.201 1.00 91.44 75 ASP A O 1
ATOM 591 N N . ASP A 1 76 ? -9.607 -1.179 6.724 1.00 89.75 76 ASP A N 1
ATOM 592 C CA . ASP A 1 76 ? -8.148 -1.161 6.886 1.00 89.75 76 ASP A CA 1
ATOM 593 C C . ASP A 1 76 ? -7.457 -1.543 5.570 1.00 89.75 76 ASP A C 1
ATOM 595 O O . ASP A 1 76 ? -6.517 -0.874 5.140 1.00 89.75 76 ASP A O 1
ATOM 599 N N . ILE A 1 77 ? -7.946 -2.589 4.889 1.00 93.38 77 ILE A N 1
ATOM 600 C CA . ILE A 1 77 ? -7.410 -2.995 3.582 1.00 93.38 77 ILE A CA 1
ATOM 601 C C . ILE A 1 77 ? -7.604 -1.876 2.559 1.00 93.38 77 ILE A C 1
ATOM 603 O O . ILE A 1 77 ? -6.657 -1.537 1.851 1.00 93.38 77 ILE A O 1
ATOM 607 N N . ARG A 1 78 ? -8.792 -1.266 2.479 1.00 94.69 78 ARG A N 1
ATOM 608 C CA . ARG A 1 78 ? -9.031 -0.145 1.559 1.00 94.69 78 ARG A CA 1
ATOM 609 C C . ARG A 1 78 ? -8.083 1.019 1.826 1.00 94.69 78 ARG A C 1
ATOM 611 O O . ARG A 1 78 ? -7.513 1.531 0.869 1.00 94.69 78 ARG A O 1
ATOM 618 N N . ALA A 1 79 ? -7.883 1.403 3.086 1.00 91.50 79 ALA A N 1
ATOM 619 C CA . ALA A 1 79 ? -6.976 2.491 3.451 1.00 91.50 79 ALA A CA 1
ATOM 620 C C . ALA A 1 79 ? -5.527 2.192 3.031 1.00 91.50 79 ALA A C 1
ATOM 622 O O . ALA A 1 79 ? -4.852 3.041 2.450 1.00 91.50 79 ALA A O 1
ATOM 623 N N . ILE A 1 80 ? -5.071 0.957 3.251 1.00 91.94 80 ILE A N 1
ATOM 624 C CA . ILE A 1 80 ? -3.762 0.481 2.790 1.00 91.94 80 ILE A CA 1
ATOM 625 C C . ILE A 1 80 ? -3.658 0.576 1.264 1.00 91.94 80 ILE A C 1
ATOM 627 O O . ILE A 1 80 ? -2.686 1.111 0.735 1.00 91.94 80 ILE A O 1
ATOM 631 N N . LEU A 1 81 ? -4.642 0.044 0.540 1.00 95.00 81 LEU A N 1
ATOM 632 C CA . LEU A 1 81 ? -4.623 0.018 -0.921 1.00 95.00 81 LEU A CA 1
ATOM 633 C C . LEU A 1 81 ? -4.713 1.425 -1.525 1.00 95.00 81 LEU A C 1
ATOM 635 O O . LEU A 1 81 ? -4.074 1.682 -2.545 1.00 95.00 81 LEU A O 1
ATOM 639 N N . ASP A 1 82 ? -5.447 2.339 -0.894 1.00 95.00 82 ASP A N 1
ATOM 640 C CA . ASP A 1 82 ? -5.524 3.750 -1.282 1.00 95.00 82 ASP A CA 1
ATOM 641 C C . ASP A 1 82 ? -4.158 4.438 -1.144 1.00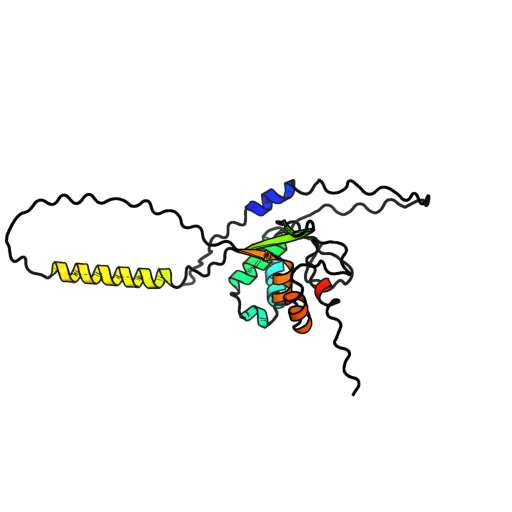 95.00 82 ASP A C 1
ATOM 643 O O . ASP A 1 82 ? -3.672 5.068 -2.092 1.00 95.00 82 ASP A O 1
ATOM 647 N N . ALA A 1 83 ? -3.473 4.206 -0.020 1.00 92.62 83 ALA A N 1
ATOM 648 C CA . ALA A 1 83 ? -2.112 4.682 0.193 1.00 92.62 83 ALA A CA 1
ATOM 649 C C . ALA A 1 83 ? -1.134 4.093 -0.839 1.00 92.62 83 ALA A C 1
ATOM 651 O O . ALA A 1 83 ? -0.320 4.825 -1.405 1.00 92.62 83 ALA A O 1
ATOM 652 N N . VAL A 1 84 ? -1.246 2.795 -1.165 1.00 93.81 84 VAL A N 1
ATOM 653 C CA . VAL A 1 84 ? -0.421 2.200 -2.228 1.00 93.81 84 VAL A CA 1
ATOM 654 C C . VAL A 1 84 ? -0.699 2.857 -3.575 1.00 93.81 84 VAL A C 1
ATOM 656 O O . VAL A 1 84 ? 0.239 3.289 -4.244 1.00 93.81 84 VAL A O 1
ATOM 659 N N . GLY A 1 85 ? -1.969 2.954 -3.971 1.00 94.69 85 GLY A N 1
ATOM 660 C CA . GLY A 1 85 ? -2.386 3.496 -5.265 1.00 94.69 85 GLY A CA 1
ATOM 661 C C . GLY A 1 85 ? -1.989 4.958 -5.484 1.00 94.69 85 GLY A C 1
ATOM 662 O O . GLY A 1 85 ? -1.761 5.356 -6.631 1.00 94.69 85 GLY A O 1
ATOM 663 N N . SER A 1 86 ? -1.862 5.722 -4.397 1.00 94.81 86 SER A N 1
ATOM 664 C CA . SER A 1 86 ? -1.427 7.124 -4.393 1.00 94.81 86 SER A CA 1
ATOM 665 C C . SER A 1 86 ? 0.091 7.292 -4.539 1.00 94.81 86 SER A C 1
ATOM 667 O O . SER A 1 86 ? 0.546 8.300 -5.076 1.00 94.81 86 SER A O 1
ATOM 669 N N . CYS A 1 87 ? 0.880 6.300 -4.113 1.00 94.19 87 CYS A N 1
ATOM 670 C CA . CYS A 1 87 ? 2.348 6.353 -4.102 1.00 94.19 87 CYS A CA 1
ATOM 671 C C . CYS A 1 87 ? 3.022 5.593 -5.258 1.00 94.19 87 CYS A C 1
ATOM 673 O O . CYS A 1 87 ? 4.247 5.445 -5.265 1.00 94.19 87 CYS A O 1
ATOM 675 N N . VAL A 1 88 ? 2.252 5.117 -6.237 1.00 93.62 88 VAL A N 1
ATOM 676 C CA . VAL A 1 88 ? 2.770 4.472 -7.453 1.00 93.62 88 VAL A CA 1
ATOM 677 C C . VAL A 1 88 ? 2.405 5.277 -8.700 1.00 93.62 88 VAL A C 1
ATOM 679 O O . VAL A 1 88 ? 1.359 5.929 -8.762 1.00 93.62 88 VAL A O 1
ATOM 682 N N . SER A 1 89 ? 3.254 5.207 -9.727 1.00 93.50 89 SER A N 1
ATOM 683 C CA . SER A 1 89 ? 2.994 5.854 -11.017 1.00 93.50 89 SER A CA 1
ATOM 684 C C . SER A 1 89 ? 1.659 5.394 -11.613 1.00 93.50 89 SER A C 1
ATOM 686 O O . SER A 1 89 ? 1.292 4.215 -11.547 1.00 93.50 89 SER A O 1
ATOM 688 N N . ARG A 1 90 ? 0.926 6.306 -12.261 1.00 94.44 90 ARG A N 1
ATOM 689 C CA . ARG A 1 90 ? -0.365 5.994 -12.902 1.00 94.44 90 ARG A CA 1
ATOM 690 C C . ARG A 1 90 ? -0.260 4.948 -14.019 1.00 94.44 90 ARG A C 1
ATOM 692 O O . ARG A 1 90 ? -1.265 4.330 -14.377 1.00 94.44 90 ARG A O 1
ATOM 699 N N . TRP A 1 91 ? 0.942 4.770 -14.567 1.00 92.38 91 TRP A N 1
ATOM 700 C CA . TRP A 1 91 ? 1.265 3.840 -15.655 1.00 92.38 91 TRP A CA 1
ATOM 701 C C . TRP A 1 91 ? 1.724 2.464 -15.157 1.00 92.38 91 TRP A C 1
ATOM 703 O O . TRP A 1 91 ? 2.060 1.582 -15.958 1.00 92.38 91 TRP A O 1
ATOM 713 N N . GLU A 1 92 ? 1.786 2.291 -13.842 1.00 92.06 92 GLU A N 1
ATOM 714 C CA . GLU A 1 92 ? 2.232 1.077 -13.172 1.00 92.06 92 GLU A CA 1
ATOM 715 C C . GLU A 1 92 ? 1.104 0.539 -12.301 1.00 92.06 92 GLU A C 1
ATOM 717 O O . GLU A 1 92 ? 0.362 1.298 -11.682 1.00 92.06 92 GLU A O 1
ATOM 722 N N . ASP A 1 93 ? 0.943 -0.777 -12.285 1.00 93.56 93 ASP A N 1
ATOM 723 C CA . ASP A 1 93 ? 0.006 -1.455 -11.400 1.00 93.56 93 ASP A CA 1
ATOM 724 C C . ASP A 1 93 ? 0.785 -2.574 -10.701 1.00 93.56 93 ASP A C 1
ATOM 726 O O . ASP A 1 93 ? 1.247 -3.489 -11.388 1.00 93.56 93 ASP A O 1
ATOM 730 N N . PRO A 1 94 ? 0.977 -2.509 -9.370 1.00 91.31 94 PRO A N 1
ATOM 731 C CA . PRO A 1 94 ? 1.692 -3.540 -8.629 1.00 91.31 94 PRO A CA 1
ATOM 732 C C . PRO A 1 94 ? 1.029 -4.919 -8.728 1.00 91.31 94 PRO A C 1
ATOM 734 O O . PRO A 1 94 ? 1.703 -5.910 -8.460 1.00 91.31 94 PRO A O 1
ATOM 737 N N . LEU A 1 95 ? -0.251 -5.006 -9.116 1.00 91.06 95 LEU A N 1
ATOM 738 C CA . LEU A 1 95 ? -0.979 -6.271 -9.275 1.00 91.06 95 LEU A CA 1
ATOM 739 C C . LEU A 1 95 ? -1.088 -6.742 -10.734 1.00 91.06 95 LEU A C 1
ATOM 741 O O . LEU A 1 95 ? -1.759 -7.740 -11.006 1.00 91.06 95 LEU A O 1
ATOM 745 N N . ASP A 1 96 ? -0.507 -6.017 -11.691 1.00 88.06 96 ASP A N 1
ATOM 746 C CA . ASP A 1 96 ? -0.468 -6.449 -13.090 1.00 88.06 96 ASP A CA 1
ATOM 747 C C . ASP A 1 96 ? 0.677 -7.466 -13.260 1.00 88.06 96 ASP A C 1
ATOM 749 O O . ASP A 1 96 ? 1.832 -7.123 -12.993 1.00 88.06 96 ASP A O 1
ATOM 753 N N . PRO A 1 97 ? 0.407 -8.714 -13.694 1.00 72.38 97 PRO A N 1
ATOM 754 C CA . PRO A 1 97 ? 1.375 -9.817 -13.687 1.00 72.38 97 PRO A CA 1
ATOM 755 C C . PRO A 1 97 ? 2.503 -9.686 -14.723 1.00 72.38 97 PRO A C 1
ATOM 757 O O . PRO A 1 97 ? 3.117 -10.681 -15.100 1.00 72.38 97 PRO A O 1
ATOM 760 N N . LYS A 1 98 ? 2.797 -8.485 -15.229 1.00 81.62 98 LYS A N 1
ATOM 761 C CA . LYS A 1 98 ? 3.812 -8.275 -16.266 1.00 81.62 98 LYS A CA 1
ATOM 762 C C . LYS A 1 98 ? 5.195 -8.650 -15.720 1.00 81.62 98 LYS A C 1
ATOM 764 O O . LYS A 1 98 ? 5.767 -7.883 -14.945 1.00 81.62 98 LYS A O 1
ATOM 769 N N . PRO A 1 99 ? 5.796 -9.765 -16.179 1.00 62.34 99 PRO A N 1
ATOM 770 C CA . PRO A 1 99 ? 6.909 -10.427 -15.491 1.00 62.34 99 PRO A CA 1
ATOM 771 C C . PRO A 1 99 ? 8.249 -9.674 -15.557 1.00 62.34 99 PRO A C 1
ATOM 773 O O . PRO A 1 99 ? 9.258 -10.200 -15.086 1.00 62.34 99 PRO A O 1
ATOM 776 N N . HIS A 1 100 ? 8.272 -8.472 -16.142 1.00 67.44 100 HIS A N 1
ATOM 777 C CA . HIS A 1 100 ? 9.472 -7.664 -16.376 1.00 67.44 100 HIS A CA 1
ATOM 778 C C . HIS A 1 100 ? 9.285 -6.171 -16.075 1.00 67.44 100 HIS A C 1
ATOM 780 O O . HIS A 1 100 ? 10.183 -5.383 -16.373 1.00 67.44 100 HIS A O 1
ATOM 786 N N . LYS A 1 101 ? 8.140 -5.756 -15.516 1.00 81.50 101 LYS A N 1
ATOM 787 C CA . LYS A 1 101 ? 7.911 -4.347 -15.183 1.00 81.50 101 LYS A CA 1
ATOM 788 C C . LYS A 1 101 ? 7.971 -4.161 -13.670 1.00 81.50 101 LYS A C 1
ATOM 790 O O . LYS A 1 101 ? 7.087 -4.609 -12.945 1.00 81.50 101 LYS A O 1
ATOM 795 N N . CYS A 1 102 ? 9.029 -3.496 -13.205 1.00 85.31 102 CYS A N 1
ATOM 796 C CA . CYS A 1 102 ? 9.087 -3.016 -11.828 1.00 85.31 102 CYS A CA 1
ATOM 797 C C . CYS A 1 102 ? 7.969 -1.988 -11.608 1.00 85.31 102 CYS A C 1
ATOM 799 O O . CYS A 1 102 ? 7.657 -1.222 -12.515 1.00 85.31 102 CYS A O 1
ATOM 801 N N . CYS A 1 103 ? 7.389 -1.980 -10.411 1.00 89.31 103 CYS A N 1
ATOM 802 C CA . CYS A 1 103 ? 6.478 -0.931 -9.960 1.00 89.31 103 CYS A CA 1
ATOM 803 C C . CYS A 1 103 ? 7.196 -0.160 -8.858 1.00 89.31 103 CYS A C 1
ATOM 805 O O . CYS A 1 103 ? 7.474 -0.743 -7.806 1.00 89.31 103 CYS A O 1
ATOM 807 N N . MET A 1 104 ? 7.554 1.093 -9.110 1.00 89.62 104 MET A N 1
ATOM 808 C CA . MET A 1 104 ? 8.417 1.863 -8.215 1.00 89.62 104 MET A CA 1
ATOM 809 C C . MET A 1 104 ? 7.598 2.531 -7.108 1.00 89.62 104 MET A C 1
ATOM 811 O O . MET A 1 104 ? 6.577 3.166 -7.365 1.00 89.62 104 MET A O 1
ATOM 815 N N . TRP A 1 105 ? 8.046 2.373 -5.861 1.00 90.69 105 TRP A N 1
ATOM 816 C CA . TRP A 1 105 ? 7.467 3.061 -4.711 1.00 90.69 105 TRP A CA 1
ATOM 817 C C . TRP A 1 105 ? 7.997 4.490 -4.597 1.00 90.69 105 TRP A C 1
ATOM 819 O O . TRP A 1 105 ? 9.210 4.697 -4.519 1.00 90.69 105 TRP A O 1
ATOM 829 N N . HIS A 1 106 ? 7.088 5.462 -4.520 1.00 89.88 106 HIS A N 1
ATOM 830 C CA . HIS A 1 106 ? 7.410 6.883 -4.342 1.00 89.88 106 HIS A CA 1
ATOM 831 C C . HIS A 1 106 ? 6.950 7.452 -2.988 1.00 89.88 106 HIS A C 1
ATOM 833 O O . HIS A 1 106 ? 6.991 8.663 -2.788 1.00 89.88 106 HIS A O 1
ATOM 839 N N . GLY A 1 107 ? 6.492 6.596 -2.070 1.00 90.12 107 GLY A N 1
ATOM 840 C CA . GLY A 1 107 ? 6.098 6.991 -0.718 1.00 90.12 107 GLY A CA 1
ATOM 841 C C . GLY A 1 107 ? 7.273 7.043 0.263 1.00 90.12 107 GLY A C 1
ATOM 842 O O . GLY A 1 107 ? 8.440 7.092 -0.132 1.00 90.12 107 GLY A O 1
ATOM 843 N N . GLU A 1 108 ? 6.965 6.975 1.560 1.00 89.56 108 GLU A N 1
ATOM 844 C CA . GLU A 1 108 ? 7.981 6.951 2.616 1.00 89.56 108 GLU A CA 1
ATOM 845 C C . GLU A 1 108 ? 8.916 5.737 2.496 1.00 89.56 108 GLU A C 1
ATOM 847 O O . GLU A 1 108 ? 8.520 4.626 2.129 1.00 89.56 108 GLU A O 1
ATOM 852 N N . GLN A 1 109 ? 10.186 5.954 2.827 1.00 90.06 109 GLN A N 1
ATOM 853 C CA . GLN A 1 109 ? 11.219 4.926 2.827 1.00 90.06 109 GLN A CA 1
ATOM 854 C C . GLN A 1 109 ? 11.988 5.000 4.142 1.00 90.06 109 GLN A C 1
ATOM 856 O O . GLN A 1 109 ? 12.261 6.083 4.655 1.00 90.06 109 GLN A O 1
ATOM 861 N N . THR A 1 110 ? 12.368 3.845 4.673 1.00 88.88 110 THR A N 1
ATOM 862 C CA . THR A 1 110 ? 13.339 3.743 5.767 1.00 88.88 110 THR A CA 1
ATOM 863 C C . THR A 1 110 ? 14.612 3.078 5.266 1.00 88.88 110 THR A C 1
ATOM 865 O O . THR A 1 110 ? 14.607 2.443 4.215 1.00 88.88 110 THR A O 1
ATOM 868 N N . PHE A 1 111 ? 15.711 3.200 6.004 1.00 86.94 111 PHE A N 1
ATOM 869 C CA . PHE A 1 111 ? 16.973 2.555 5.659 1.00 86.94 111 PHE A CA 1
ATOM 870 C C . PHE A 1 111 ? 17.282 1.466 6.679 1.00 86.94 111 PHE A C 1
ATOM 872 O O . PHE A 1 111 ? 17.484 1.738 7.859 1.00 86.94 111 PHE A O 1
ATOM 879 N N . THR A 1 112 ? 17.341 0.217 6.227 1.00 79.94 112 THR A N 1
ATOM 880 C CA . THR A 1 112 ? 17.752 -0.924 7.054 1.00 79.94 112 THR A CA 1
ATOM 881 C C . THR A 1 112 ? 18.997 -1.532 6.428 1.00 79.94 112 THR A C 1
ATOM 883 O O . THR A 1 112 ? 19.002 -1.844 5.240 1.00 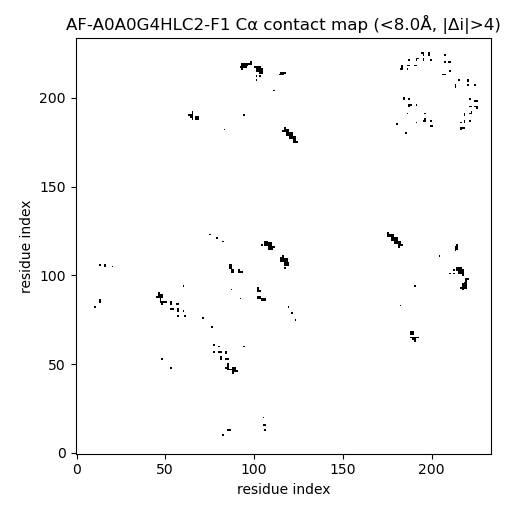79.94 112 THR A O 1
ATOM 886 N N . ASN A 1 113 ? 20.084 -1.657 7.196 1.00 83.56 113 ASN A N 1
ATOM 887 C CA . ASN A 1 113 ? 21.377 -2.155 6.702 1.00 83.56 113 ASN A CA 1
ATOM 888 C C . ASN A 1 113 ? 21.896 -1.398 5.456 1.00 83.56 113 ASN A C 1
ATOM 890 O O . ASN A 1 113 ? 22.436 -2.000 4.530 1.00 83.56 113 ASN A O 1
ATOM 894 N N . GLY A 1 114 ? 21.678 -0.078 5.393 1.00 83.94 114 GLY A N 1
ATOM 895 C CA . GLY A 1 114 ? 22.095 0.761 4.259 1.00 83.94 114 GLY A CA 1
ATOM 896 C C . GLY A 1 114 ? 21.277 0.567 2.973 1.00 83.94 114 GLY A C 1
ATOM 897 O O . GLY A 1 114 ? 21.653 1.078 1.920 1.00 83.94 114 GLY A O 1
ATOM 898 N N . ALA A 1 115 ? 20.164 -0.168 3.027 1.00 81.56 115 ALA A N 1
ATOM 899 C CA . ALA A 1 115 ? 19.250 -0.366 1.910 1.00 81.56 115 ALA A CA 1
ATOM 900 C C . ALA A 1 115 ? 17.925 0.381 2.151 1.00 81.56 115 ALA A C 1
ATOM 902 O O . ALA A 1 115 ? 17.364 0.238 3.240 1.00 81.56 115 ALA A O 1
ATOM 903 N N . PRO A 1 116 ? 17.401 1.136 1.163 1.00 84.31 116 PRO A N 1
ATOM 904 C CA . PRO A 1 116 ? 16.071 1.719 1.267 1.00 84.31 116 PRO A CA 1
ATOM 905 C C . PRO A 1 116 ? 15.010 0.613 1.259 1.00 84.31 116 PRO A C 1
ATOM 907 O O . PRO A 1 116 ? 15.084 -0.331 0.466 1.00 84.31 116 PRO A O 1
ATOM 910 N N . MET A 1 117 ? 14.027 0.745 2.140 1.00 83.50 117 MET A N 1
ATOM 911 C CA . MET A 1 117 ? 12.890 -0.148 2.303 1.00 83.50 117 MET A CA 1
ATOM 912 C C . MET A 1 117 ? 11.601 0.681 2.244 1.00 83.50 117 MET A C 1
ATOM 914 O O . MET A 1 117 ? 11.469 1.630 3.022 1.00 83.50 117 MET A O 1
ATOM 918 N N . PRO A 1 118 ? 10.658 0.349 1.345 1.00 85.88 118 PRO A N 1
ATOM 919 C CA . PRO A 1 118 ? 9.390 1.060 1.248 1.00 85.88 118 PRO A CA 1
ATOM 920 C C . PRO A 1 118 ? 8.559 0.792 2.503 1.00 85.88 118 PRO A C 1
ATOM 922 O O . PRO A 1 118 ? 8.285 -0.364 2.831 1.00 85.88 118 PRO A O 1
ATOM 925 N N . ILE A 1 119 ? 8.165 1.851 3.207 1.00 89.25 119 ILE A N 1
ATOM 926 C CA . ILE A 1 119 ? 7.337 1.741 4.408 1.00 89.25 119 ILE A CA 1
ATOM 927 C C . ILE A 1 119 ? 6.022 2.482 4.232 1.00 89.25 119 ILE A C 1
ATOM 929 O O . ILE A 1 119 ? 5.924 3.472 3.510 1.00 89.25 119 ILE A O 1
ATOM 933 N N . MET A 1 120 ? 5.012 1.992 4.935 1.00 89.44 120 MET A N 1
ATOM 934 C CA . MET A 1 120 ? 3.730 2.650 5.105 1.00 89.44 120 MET A CA 1
ATOM 935 C C . MET A 1 120 ? 3.432 2.754 6.592 1.00 89.44 120 MET A C 1
ATOM 937 O O . MET A 1 120 ? 3.571 1.776 7.330 1.00 89.44 120 MET A O 1
ATOM 941 N N . LYS A 1 121 ? 3.014 3.944 7.018 1.00 86.75 121 LYS A N 1
ATOM 942 C CA . LYS A 1 121 ? 2.485 4.182 8.356 1.00 86.75 121 LYS A CA 1
ATOM 943 C C . LYS A 1 121 ? 0.998 3.868 8.354 1.00 86.75 121 LYS A C 1
ATOM 945 O O . LYS A 1 121 ? 0.233 4.491 7.627 1.00 86.75 121 LYS A O 1
ATOM 950 N N . ILE A 1 122 ? 0.604 2.894 9.160 1.00 81.31 122 ILE A N 1
ATOM 951 C CA . ILE A 1 122 ? -0.785 2.488 9.334 1.00 81.31 122 ILE A CA 1
ATOM 952 C C . ILE A 1 122 ? -1.172 2.871 10.759 1.00 81.31 122 ILE A C 1
ATOM 954 O O . ILE A 1 122 ? -0.663 2.307 11.731 1.00 81.31 122 ILE A O 1
ATOM 958 N N . ALA A 1 123 ? -2.067 3.848 10.883 1.00 78.69 123 ALA A N 1
ATOM 959 C CA . ALA A 1 123 ? -2.769 4.101 12.131 1.00 78.69 123 ALA A CA 1
ATOM 960 C C . ALA A 1 123 ? -3.926 3.099 12.207 1.00 78.69 123 ALA A C 1
ATOM 962 O O . ALA A 1 123 ? -4.954 3.263 11.554 1.00 78.69 123 ALA A O 1
ATOM 963 N N . LEU A 1 124 ? -3.726 2.004 12.941 1.00 70.06 124 LEU A N 1
ATOM 964 C CA . LEU A 1 124 ? -4.780 1.013 13.126 1.00 70.06 124 LEU A CA 1
ATOM 965 C C . LEU A 1 124 ? -5.821 1.585 14.082 1.00 70.06 124 LEU A C 1
ATOM 967 O O . LEU A 1 124 ? -5.525 1.833 15.250 1.00 70.06 124 LEU A O 1
ATOM 971 N N . ASN A 1 125 ? -7.067 1.696 13.627 1.00 67.75 125 ASN A N 1
ATOM 972 C CA . ASN A 1 125 ? -8.179 2.218 14.429 1.00 67.75 125 ASN A CA 1
ATOM 973 C C . ASN A 1 125 ? -8.673 1.228 15.510 1.00 67.75 125 ASN A C 1
ATOM 975 O O . ASN A 1 125 ? -9.796 1.306 16.007 1.00 67.75 125 ASN A O 1
ATOM 979 N N . ARG A 1 126 ? -7.830 0.257 15.885 1.00 60.31 126 ARG A N 1
ATOM 980 C CA . ARG A 1 126 ? -8.197 -0.934 16.660 1.00 60.31 126 ARG A CA 1
ATOM 981 C C . ARG A 1 126 ? -8.636 -0.643 18.097 1.00 60.31 126 ARG A C 1
ATOM 983 O O . ARG A 1 126 ? -9.195 -1.530 18.731 1.00 60.31 126 ARG A O 1
ATOM 990 N N . GLN A 1 127 ? -8.393 0.561 18.614 1.00 56.03 127 GLN A N 1
ATOM 991 C CA . GLN A 1 127 ? -8.707 0.911 20.001 1.00 56.03 127 GLN A CA 1
ATOM 992 C C . GLN A 1 127 ? -10.051 1.616 20.215 1.00 56.03 127 GLN A C 1
ATOM 994 O O . GLN A 1 127 ? -10.479 1.697 21.359 1.00 56.03 127 GLN A O 1
ATOM 999 N N . GLN A 1 128 ? -10.760 2.084 19.182 1.00 56.19 128 GLN A N 1
ATOM 1000 C CA . GLN A 1 128 ? -11.948 2.919 19.435 1.00 56.19 128 GLN A CA 1
ATOM 1001 C C . GLN A 1 128 ? -13.245 2.147 19.734 1.00 56.19 128 GLN A C 1
ATOM 1003 O O . GLN A 1 128 ? -14.181 2.734 20.269 1.00 56.19 128 GLN A O 1
ATOM 1008 N N . GLN A 1 129 ? -13.333 0.842 19.447 1.00 57.62 129 GLN A N 1
ATOM 1009 C CA . GLN A 1 129 ? -14.596 0.109 19.632 1.00 57.62 129 GLN A CA 1
ATOM 1010 C C . GLN A 1 129 ? -14.963 -0.248 21.086 1.00 57.62 129 GLN A C 1
ATOM 1012 O O . GLN A 1 129 ? -16.122 -0.035 21.442 1.00 57.62 129 GLN A O 1
ATOM 1017 N N . PRO A 1 130 ? -14.070 -0.769 21.952 1.00 59.34 130 PRO A N 1
ATOM 1018 C CA . PRO A 1 130 ? -14.482 -1.117 23.313 1.00 59.34 130 PRO A CA 1
ATOM 1019 C C . PRO A 1 130 ? -14.678 0.112 24.215 1.00 59.34 130 PRO A C 1
ATOM 1021 O O . PRO A 1 130 ? -15.541 0.084 25.091 1.00 59.34 130 PRO A O 1
ATOM 1024 N N . THR A 1 131 ? -13.940 1.204 23.986 1.00 67.00 131 THR A N 1
ATOM 1025 C CA . THR A 1 131 ? -13.962 2.370 24.881 1.00 67.00 131 THR A CA 1
ATOM 1026 C C . THR A 1 131 ? -15.297 3.105 24.838 1.00 67.00 131 THR A C 1
ATOM 1028 O O . THR A 1 131 ? -15.866 3.354 25.892 1.00 67.00 131 THR A O 1
ATOM 1031 N N . GLN A 1 132 ? -15.873 3.352 23.654 1.00 74.00 132 GLN A N 1
ATOM 1032 C CA . GLN A 1 132 ? -17.167 4.048 23.567 1.00 74.00 132 GLN A CA 1
ATOM 1033 C C . GLN A 1 132 ? -18.299 3.287 24.260 1.00 74.00 132 GLN A C 1
ATOM 1035 O O . GLN A 1 132 ? -19.163 3.896 24.886 1.00 74.00 132 GLN A O 1
ATOM 1040 N N . GLN A 1 133 ? -18.305 1.954 24.168 1.00 80.56 133 GLN A N 1
ATOM 1041 C CA . GLN A 1 133 ? -19.352 1.151 24.795 1.00 80.56 133 GLN A CA 1
ATOM 1042 C C . GLN A 1 133 ? -19.206 1.128 26.323 1.00 80.56 133 GLN A C 1
ATOM 1044 O O . GLN A 1 133 ? -20.207 1.136 27.041 1.00 80.56 133 GLN A O 1
ATOM 1049 N N . GLN A 1 134 ? -17.966 1.143 26.818 1.00 83.75 134 GLN A N 1
ATOM 1050 C CA . GLN A 1 134 ? -17.670 1.228 28.244 1.00 83.75 134 GLN A CA 1
ATOM 1051 C C . GLN A 1 134 ? -17.991 2.619 28.810 1.00 83.75 134 GLN A C 1
ATOM 1053 O O . GLN A 1 134 ? -18.569 2.716 29.891 1.00 83.75 134 GLN A O 1
ATOM 1058 N N . GLU A 1 135 ? -17.695 3.678 28.058 1.00 88.06 135 GLU A N 1
ATOM 1059 C CA . GLU A 1 135 ? -17.984 5.066 28.430 1.00 88.06 135 GLU A CA 1
ATOM 1060 C C . GLU A 1 135 ? -19.497 5.305 28.522 1.00 88.06 135 GLU A C 1
ATOM 1062 O O . GLU A 1 135 ? -19.983 5.789 29.542 1.00 88.06 135 GLU A O 1
ATOM 1067 N N . GLN A 1 136 ? -20.273 4.812 27.547 1.00 90.12 136 GLN A N 1
ATOM 1068 C CA . GLN A 1 136 ? -21.740 4.857 27.607 1.00 90.12 136 GLN A CA 1
ATOM 1069 C C . GLN A 1 136 ? -22.313 4.105 28.817 1.00 90.12 136 GLN A C 1
ATOM 1071 O O . GLN A 1 136 ? -23.294 4.547 29.421 1.00 90.12 136 GLN A O 1
ATOM 1076 N N . GLN A 1 137 ? -21.718 2.965 29.187 1.00 91.88 137 GLN A N 1
ATOM 1077 C CA . GLN A 1 137 ? -22.122 2.224 30.384 1.00 91.88 137 GLN A CA 1
ATOM 1078 C C . GLN A 1 137 ? -21.817 3.002 31.665 1.00 91.88 137 GLN A C 1
ATOM 1080 O O . GLN A 1 137 ? -22.641 3.027 32.582 1.00 91.88 137 GLN A O 1
ATOM 1085 N N . GLN A 1 138 ? -20.656 3.651 31.726 1.00 92.56 138 GLN A N 1
ATOM 1086 C CA . GLN A 1 138 ? -20.246 4.442 32.879 1.00 92.56 138 GLN A CA 1
ATOM 1087 C C . GLN A 1 138 ? -21.128 5.687 33.047 1.00 92.56 138 GLN A C 1
ATOM 1089 O O . GLN A 1 138 ? -21.540 6.007 34.165 1.00 92.56 138 GLN A O 1
ATOM 1094 N N . GLU A 1 139 ? -21.496 6.335 31.941 1.00 95.75 139 GLU A N 1
ATOM 1095 C CA . GLU A 1 139 ? -22.388 7.495 31.934 1.00 95.75 139 GLU A CA 1
ATOM 1096 C C . GLU A 1 139 ? -23.800 7.129 32.426 1.00 95.75 139 GLU A C 1
ATOM 1098 O O . GLU A 1 139 ? -24.375 7.828 33.265 1.00 95.75 139 GLU A O 1
ATOM 1103 N N . GLN A 1 140 ? -24.333 5.973 32.007 1.00 94.88 140 GLN A N 1
ATOM 1104 C CA . GLN A 1 140 ? -25.607 5.463 32.535 1.00 94.88 140 GLN A CA 1
ATOM 1105 C C . GLN A 1 140 ? -25.543 5.170 34.040 1.00 94.88 140 GLN A C 1
ATOM 1107 O O . GLN A 1 140 ? -26.506 5.440 34.765 1.00 94.88 140 GLN A O 1
ATOM 1112 N N . GLN A 1 141 ? -24.417 4.648 34.533 1.00 94.88 141 GLN A N 1
ATOM 1113 C CA . GLN A 1 141 ? -24.239 4.346 35.954 1.00 94.88 141 GLN A CA 1
ATOM 1114 C C . GLN A 1 141 ? -24.165 5.626 36.805 1.00 94.88 141 GLN A C 1
ATOM 1116 O O . GLN A 1 141 ? -24.757 5.694 37.888 1.00 94.88 141 GLN A O 1
ATOM 1121 N N . GLN A 1 142 ? -23.510 6.676 36.297 1.00 94.12 142 GLN A N 1
ATOM 1122 C CA . GLN A 1 142 ? -23.508 7.991 36.944 1.00 94.12 142 GLN A CA 1
ATOM 1123 C C . GLN A 1 142 ? -24.907 8.616 36.982 1.00 94.12 142 GLN A C 1
ATOM 1125 O O . GLN A 1 142 ? -25.316 9.112 38.035 1.00 94.12 142 GLN A O 1
ATOM 1130 N N . GLN A 1 143 ? -25.671 8.545 35.887 1.00 95.00 143 GLN A N 1
ATOM 1131 C CA . GLN A 1 143 ? -27.039 9.073 35.857 1.00 95.00 143 GLN A CA 1
ATOM 1132 C C . GLN A 1 143 ? -27.961 8.350 36.852 1.00 95.00 143 GLN A C 1
ATOM 1134 O O . GLN A 1 143 ? -28.728 9.007 37.559 1.00 95.00 143 GLN A O 1
ATOM 1139 N N . GLN A 1 144 ? -27.856 7.022 36.983 1.00 94.06 144 GLN A N 1
ATOM 1140 C CA . GLN A 1 144 ? -28.609 6.282 38.006 1.00 94.06 144 GLN A CA 1
ATOM 1141 C C . GLN A 1 144 ? -28.221 6.688 39.431 1.00 94.06 144 GLN A C 1
ATOM 1143 O O . GLN A 1 144 ? -29.091 6.815 40.293 1.00 94.06 144 GLN A O 1
ATOM 1148 N N . THR A 1 145 ? -26.934 6.930 39.681 1.00 94.56 145 THR A N 1
ATOM 1149 C CA . THR A 1 145 ? -26.443 7.315 41.012 1.00 94.56 145 THR A CA 1
ATOM 1150 C C . THR A 1 145 ? -26.969 8.697 41.413 1.00 94.56 145 THR A C 1
ATOM 1152 O O . THR A 1 145 ? -27.433 8.880 42.539 1.00 94.56 145 THR A O 1
ATOM 1155 N N . GLN A 1 146 ? -26.992 9.654 40.477 1.00 92.62 146 GLN A N 1
ATOM 1156 C CA . GLN A 1 146 ? -27.564 10.988 40.708 1.00 92.62 146 GLN A CA 1
ATOM 1157 C C . GLN A 1 146 ? -29.074 10.933 40.992 1.00 92.62 146 GLN A C 1
ATOM 1159 O O . GLN A 1 146 ? -29.559 11.629 41.885 1.00 92.62 146 GLN A O 1
ATOM 1164 N N . GLN A 1 147 ? -29.821 10.067 40.297 1.00 91.94 147 GLN A N 1
ATOM 1165 C CA . GLN A 1 147 ? -31.260 9.896 40.537 1.00 91.94 147 GLN A CA 1
ATOM 1166 C C . GLN A 1 147 ? -31.578 9.268 41.904 1.00 91.94 147 GLN A C 1
ATOM 1168 O O . GLN A 1 147 ? -32.618 9.582 42.484 1.00 91.94 147 GLN A O 1
ATOM 1173 N N . GLN A 1 148 ? -30.706 8.399 42.429 1.00 89.00 148 GLN A N 1
ATOM 1174 C CA . GLN A 1 148 ? -30.874 7.806 43.763 1.00 89.00 148 GLN A CA 1
ATOM 1175 C C . GLN A 1 148 ? -30.520 8.789 44.882 1.00 89.00 148 GLN A C 1
ATOM 1177 O O . GLN A 1 148 ? -31.233 8.852 45.883 1.00 89.00 148 GLN A O 1
ATOM 1182 N N . ALA A 1 149 ? -29.465 9.590 44.703 1.00 89.94 149 ALA A N 1
ATOM 1183 C CA . ALA A 1 149 ? -29.072 10.611 45.675 1.00 89.94 149 ALA A CA 1
ATOM 1184 C C . ALA A 1 149 ? -30.173 11.667 45.879 1.00 89.94 149 ALA A C 1
ATOM 1186 O O . ALA A 1 149 ? -30.433 12.075 47.007 1.00 89.94 149 ALA A O 1
ATOM 1187 N N . ALA A 1 150 ? -30.883 12.044 44.811 1.00 88.25 150 ALA A N 1
ATOM 1188 C CA . ALA A 1 150 ? -31.984 13.007 44.875 1.00 88.25 150 ALA A CA 1
ATOM 1189 C C . ALA A 1 150 ? -33.235 12.502 45.629 1.00 88.25 150 ALA A C 1
ATOM 1191 O O . ALA A 1 150 ? -34.100 13.304 45.971 1.00 88.25 150 ALA A O 1
ATOM 1192 N N . GLN A 1 151 ? -33.365 11.192 45.876 1.00 85.38 151 GLN A N 1
ATOM 1193 C CA . GLN A 1 151 ? -34.522 10.608 46.571 1.00 85.38 151 GLN A CA 1
ATOM 1194 C C . GLN A 1 151 ? -34.293 10.390 48.071 1.00 85.38 151 GLN A C 1
ATOM 1196 O O . GLN A 1 151 ? -35.230 9.990 48.765 1.00 85.38 151 GLN A O 1
ATOM 1201 N N . GLN A 1 152 ? -33.089 10.644 48.597 1.00 71.06 152 GLN A N 1
ATOM 1202 C CA . GLN A 1 152 ? -32.867 10.568 50.038 1.00 71.06 152 GLN A CA 1
ATOM 1203 C C . GLN A 1 152 ? -33.388 11.842 50.719 1.00 71.06 152 GLN A C 1
ATOM 1205 O O . GLN A 1 152 ? -32.895 12.931 50.433 1.00 71.06 152 GLN A O 1
ATOM 1210 N N . PRO A 1 153 ? -34.389 11.735 51.613 1.00 64.06 153 PRO A N 1
ATOM 1211 C CA . PRO A 1 153 ? -34.901 12.883 52.340 1.00 64.06 153 PRO A CA 1
ATOM 1212 C C . PRO A 1 153 ? -33.819 13.419 53.278 1.00 64.06 153 PRO A C 1
ATOM 1214 O O . PRO A 1 153 ? -33.233 12.669 54.059 1.00 64.06 153 PRO A O 1
ATOM 1217 N N . GLU A 1 154 ? -33.574 14.724 53.181 1.00 57.00 154 GLU A N 1
ATOM 1218 C CA . GLU A 1 154 ? -32.615 15.481 53.979 1.00 57.00 154 GLU A CA 1
ATOM 1219 C C . GLU A 1 154 ? -32.911 15.333 55.482 1.00 57.00 154 GLU A C 1
ATOM 1221 O O . GLU A 1 154 ? -33.697 16.069 56.080 1.00 57.00 154 GLU A O 1
ATOM 1226 N N . GLY A 1 155 ? -32.275 14.345 56.109 1.00 52.38 155 GLY A N 1
ATOM 1227 C CA . GLY A 1 155 ? -32.152 14.249 57.556 1.00 52.38 155 GLY A CA 1
ATOM 1228 C C . GLY A 1 155 ? -31.088 15.239 58.010 1.00 52.38 155 GLY A C 1
ATOM 1229 O O . GLY A 1 155 ? -29.899 14.955 57.909 1.00 52.38 155 GLY A O 1
ATOM 1230 N N . GLY A 1 156 ? -31.528 16.422 58.434 1.00 54.69 156 GLY A N 1
ATOM 1231 C CA . GLY A 1 156 ? -30.665 17.558 58.731 1.00 54.69 156 GLY A CA 1
ATOM 1232 C C . GLY A 1 156 ? -29.568 17.315 59.770 1.00 54.69 156 GLY A C 1
ATOM 1233 O O . GLY A 1 156 ? -29.725 16.550 60.720 1.00 54.69 156 GLY A O 1
ATOM 1234 N N . GLY A 1 157 ? -28.485 18.082 59.628 1.00 49.94 157 GLY A N 1
ATOM 1235 C CA . GLY A 1 157 ? -27.554 18.353 60.717 1.00 49.94 157 GLY A CA 1
ATOM 1236 C C . GLY A 1 157 ? -26.114 18.605 60.277 1.00 49.94 157 GLY A C 1
ATOM 1237 O O . GLY A 1 157 ? -25.409 17.672 59.923 1.00 49.94 157 GLY A O 1
ATOM 1238 N N . GLY A 1 158 ? -25.661 19.852 60.443 1.00 49.12 158 GLY A N 1
ATOM 1239 C CA . GLY A 1 158 ? -24.253 20.170 60.709 1.00 49.12 158 GLY A CA 1
ATOM 1240 C C . GLY A 1 158 ? -23.464 20.735 59.532 1.00 49.12 158 GLY A C 1
ATOM 1241 O O . GLY A 1 158 ? -22.937 19.990 58.717 1.00 49.12 158 GLY A O 1
ATOM 1242 N N . GLY A 1 159 ? -23.342 22.065 59.494 1.00 51.00 159 GLY A N 1
ATOM 1243 C CA . GLY A 1 159 ? -22.475 22.786 58.568 1.00 51.00 159 GLY A CA 1
ATOM 1244 C C . GLY A 1 159 ? -20.985 22.516 58.799 1.00 51.00 159 GLY A C 1
ATOM 1245 O O . GLY A 1 159 ? -20.523 22.404 59.935 1.00 51.00 159 GLY A O 1
ATOM 1246 N N . GLY A 1 160 ? -20.247 22.450 57.696 1.00 51.41 160 GLY A N 1
ATOM 1247 C CA . GLY A 1 160 ? -18.792 22.408 57.652 1.00 51.41 160 GLY A CA 1
ATOM 1248 C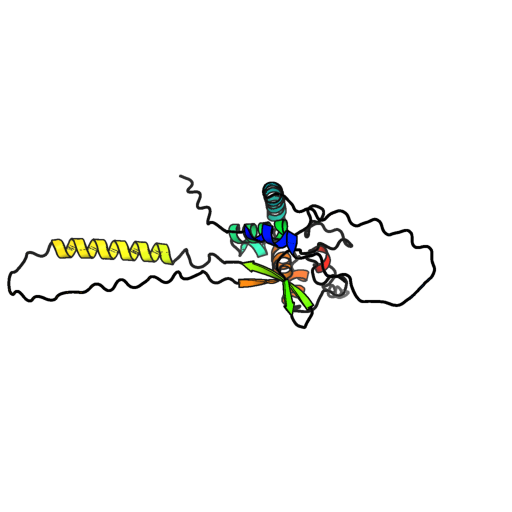 C . GLY A 1 160 ? -18.332 22.798 56.253 1.00 51.41 160 GLY A C 1
ATOM 1249 O O . GLY A 1 160 ? -18.522 22.044 55.302 1.00 51.41 160 GLY A O 1
ATOM 1250 N N . ASP A 1 161 ? -17.771 23.998 56.133 1.00 52.41 161 ASP A N 1
ATOM 1251 C CA . ASP A 1 161 ? -17.278 24.568 54.883 1.00 52.41 161 ASP A CA 1
ATOM 1252 C C . ASP A 1 161 ? -16.045 23.791 54.396 1.00 52.41 161 ASP A C 1
ATOM 1254 O O . ASP A 1 161 ? -14.949 23.946 54.938 1.00 52.41 161 ASP A O 1
ATOM 1258 N N . ILE A 1 162 ? -16.197 22.960 53.361 1.00 54.03 162 ILE A N 1
ATOM 1259 C CA . ILE A 1 162 ? -15.057 22.407 52.619 1.00 54.03 162 ILE A CA 1
ATOM 1260 C C . ILE A 1 162 ? -15.074 22.906 51.175 1.00 54.03 162 ILE A C 1
ATOM 1262 O O . ILE A 1 162 ? -15.760 22.398 50.290 1.00 54.03 162 ILE A O 1
ATOM 1266 N N . SER A 1 163 ? -14.284 23.954 50.957 1.00 59.06 163 SER A N 1
ATOM 1267 C CA . SER A 1 163 ? -13.944 24.496 49.647 1.00 59.06 163 SER A CA 1
ATOM 1268 C C . SER A 1 163 ? -13.243 23.418 48.813 1.00 59.06 163 SER A C 1
ATOM 1270 O O . SER A 1 163 ? -12.092 23.072 49.076 1.00 59.06 163 SER A O 1
ATOM 1272 N N . SER A 1 164 ? -13.950 22.849 47.835 1.00 63.41 164 SER A N 1
ATOM 1273 C CA . SER A 1 164 ? -13.389 21.876 46.895 1.00 63.41 164 SER A CA 1
ATOM 1274 C C . SER A 1 164 ? -12.920 22.600 45.639 1.00 63.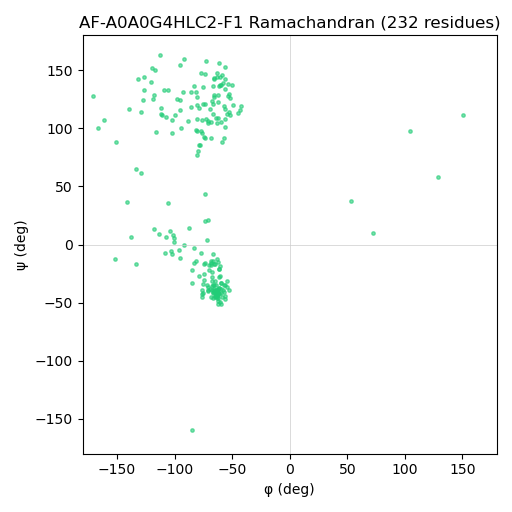41 164 SER A C 1
ATOM 1276 O O . SER A 1 164 ? -13.708 22.963 44.768 1.00 63.41 164 SER A O 1
ATOM 1278 N N . THR A 1 165 ? -11.615 22.833 45.560 1.00 57.34 165 THR A N 1
ATOM 1279 C CA . THR A 1 165 ? -10.935 23.296 44.350 1.00 57.34 165 THR A CA 1
ATOM 1280 C C . THR A 1 165 ? -10.912 22.158 43.328 1.00 57.34 165 THR A C 1
ATOM 1282 O O . THR A 1 165 ? -10.141 21.210 43.473 1.00 57.34 165 THR A O 1
ATOM 1285 N N . ALA A 1 166 ? -11.764 22.231 42.305 1.00 58.84 166 ALA A N 1
ATOM 1286 C CA . ALA A 1 166 ? -11.725 21.313 41.173 1.00 58.84 166 ALA A CA 1
ATOM 1287 C C . ALA A 1 166 ? -10.488 21.622 40.313 1.00 58.84 166 ALA A C 1
ATOM 1289 O O . ALA A 1 166 ? -10.441 22.635 39.616 1.00 58.84 166 ALA A O 1
ATOM 1290 N N . SER A 1 167 ? -9.467 20.767 40.388 1.00 58.38 167 SER A N 1
ATOM 1291 C CA . SER A 1 167 ? -8.342 20.786 39.453 1.00 58.38 167 SER A CA 1
ATOM 1292 C C . SER A 1 167 ? -8.808 20.240 38.106 1.00 58.38 167 SER A C 1
ATOM 1294 O O . SER A 1 167 ? -9.044 19.044 37.962 1.00 58.38 167 SER A O 1
ATOM 1296 N N . THR A 1 168 ? -8.932 21.121 37.118 1.00 63.31 168 THR A N 1
ATOM 1297 C CA . THR A 1 168 ? -9.010 20.756 35.702 1.00 63.31 168 THR A CA 1
ATOM 1298 C C . THR A 1 168 ? -7.700 20.082 35.309 1.00 63.31 168 THR A C 1
ATOM 1300 O O . THR A 1 168 ? -6.663 20.740 35.216 1.00 63.31 168 THR A O 1
ATOM 1303 N N . VAL A 1 169 ? -7.734 18.760 35.159 1.00 71.88 169 VAL A N 1
ATOM 1304 C CA . VAL A 1 169 ? -6.633 17.981 34.591 1.00 71.88 169 VAL A CA 1
ATOM 1305 C C . VAL A 1 169 ? -6.657 18.222 33.084 1.00 71.88 169 VAL A C 1
ATOM 1307 O O . VAL A 1 169 ? -7.676 17.998 32.442 1.00 71.88 169 VAL A O 1
ATOM 1310 N N . ASP A 1 170 ? -5.556 18.746 32.557 1.00 72.75 170 ASP A N 1
ATOM 1311 C CA . ASP A 1 170 ? -5.312 18.933 31.127 1.00 72.75 170 ASP A CA 1
ATOM 1312 C C . ASP A 1 170 ? -5.306 17.550 30.451 1.00 72.75 170 ASP A C 1
ATOM 1314 O O . ASP A 1 170 ? -4.435 16.717 30.716 1.00 72.75 170 ASP A O 1
ATOM 1318 N N . GLU A 1 171 ? -6.342 17.259 29.663 1.00 71.00 171 GLU A N 1
ATOM 1319 C CA . GLU A 1 171 ? -6.480 15.995 28.941 1.00 71.00 171 GLU A CA 1
ATOM 1320 C C . GLU A 1 171 ? -5.498 15.981 27.767 1.00 71.00 171 GLU A C 1
ATOM 1322 O O . GLU A 1 171 ? -5.789 16.452 26.669 1.00 71.00 171 GLU A O 1
ATOM 1327 N N . GLY A 1 172 ? -4.299 15.455 28.019 1.00 73.38 172 GLY A N 1
ATOM 1328 C CA . GLY A 1 172 ? -3.281 15.256 26.995 1.00 73.38 172 GLY A CA 1
ATOM 1329 C C . GLY A 1 172 ? -3.814 14.391 25.852 1.00 73.38 172 GLY A C 1
ATOM 1330 O O . GLY A 1 172 ? -4.142 13.217 26.044 1.00 73.38 172 GLY A O 1
ATOM 1331 N N . GLU A 1 173 ? -3.875 14.979 24.658 1.00 78.75 173 GLU A N 1
ATOM 1332 C CA . GLU A 1 173 ? -4.309 14.336 23.420 1.00 78.75 173 GLU A CA 1
ATOM 1333 C C . GLU A 1 173 ? -3.459 13.082 23.157 1.00 78.75 173 GLU A C 1
ATOM 1335 O O . GLU A 1 173 ? -2.302 13.143 22.733 1.00 78.75 173 GLU A O 1
ATOM 1340 N N . THR A 1 174 ? -4.016 11.913 23.475 1.00 79.69 174 THR A N 1
ATOM 1341 C CA . THR A 1 174 ? -3.330 10.633 23.290 1.00 79.69 174 THR A CA 1
ATOM 1342 C C . THR A 1 174 ? -3.379 10.282 21.812 1.00 79.69 174 THR A C 1
ATOM 1344 O O . THR A 1 174 ? -4.382 9.769 21.313 1.00 79.69 174 THR A O 1
ATOM 1347 N N . GLN A 1 175 ? -2.296 10.579 21.093 1.00 76.06 175 GLN A N 1
ATOM 1348 C CA . GLN A 1 175 ? -2.178 10.193 19.692 1.00 76.06 175 GLN A CA 1
ATOM 1349 C C . GLN A 1 175 ? -2.263 8.665 19.547 1.00 76.06 175 GLN A C 1
ATOM 1351 O O . GLN A 1 175 ? -1.646 7.931 20.329 1.00 76.06 175 GLN A O 1
ATOM 1356 N N . PRO A 1 176 ? -3.010 8.162 18.548 1.00 75.25 176 PRO A N 1
ATOM 1357 C CA . PRO A 1 176 ? -3.134 6.732 18.327 1.00 75.25 176 PRO A CA 1
ATOM 1358 C C . PRO A 1 176 ? -1.770 6.124 17.962 1.00 75.25 176 PRO A C 1
ATOM 1360 O O . PRO A 1 176 ? -0.952 6.775 17.304 1.00 75.25 176 PRO A O 1
ATOM 1363 N N . PRO A 1 177 ? -1.508 4.862 18.342 1.00 78.31 177 PRO A N 1
ATOM 1364 C CA . PRO A 1 177 ? -0.271 4.192 17.974 1.00 78.31 177 PRO A CA 1
ATOM 1365 C C . PRO A 1 177 ? -0.165 4.059 16.447 1.00 78.31 177 PRO A C 1
ATOM 1367 O O . PRO A 1 177 ? -1.024 3.463 15.794 1.00 78.31 177 PRO A O 1
ATOM 1370 N N . VAL A 1 178 ? 0.913 4.603 15.879 1.00 84.25 178 VAL A N 1
ATOM 1371 C CA . VAL A 1 178 ? 1.235 4.500 14.451 1.00 84.25 178 VAL A CA 1
ATOM 1372 C C . VAL A 1 178 ? 2.241 3.372 14.244 1.00 84.25 178 VAL A C 1
ATOM 1374 O O . VAL A 1 178 ? 3.316 3.370 14.846 1.00 84.25 178 VAL A O 1
ATOM 1377 N N . PHE A 1 179 ? 1.915 2.423 13.368 1.00 85.00 179 PHE A N 1
ATOM 1378 C CA . PHE A 1 179 ? 2.793 1.301 13.036 1.00 85.00 179 PHE A CA 1
ATOM 1379 C C . PHE A 1 179 ? 3.405 1.499 11.650 1.00 85.00 179 PHE A C 1
ATOM 1381 O O . PHE A 1 179 ? 2.687 1.782 10.696 1.00 85.00 179 PHE A O 1
ATOM 1388 N N . SER A 1 180 ? 4.716 1.301 11.517 1.00 87.19 180 SER A N 1
ATOM 1389 C CA . SER A 1 180 ? 5.395 1.294 10.215 1.00 87.19 180 SER A CA 1
ATOM 1390 C C . SER A 1 180 ? 5.538 -0.137 9.705 1.00 87.19 180 SER A C 1
ATOM 1392 O O . SER A 1 180 ? 6.121 -0.982 10.387 1.00 87.19 180 SER A O 1
ATOM 1394 N N . VAL A 1 181 ? 5.035 -0.412 8.502 1.00 87.94 181 VAL A N 1
ATOM 1395 C CA . VAL A 1 181 ? 5.051 -1.749 7.889 1.00 87.94 181 VAL A CA 1
ATOM 1396 C C . VAL A 1 181 ? 5.673 -1.685 6.493 1.00 87.94 181 VAL A C 1
ATOM 1398 O O . VAL A 1 181 ? 5.480 -0.711 5.770 1.00 87.94 181 VAL A O 1
ATOM 1401 N N . ASP A 1 182 ? 6.425 -2.720 6.104 1.00 88.38 182 ASP A N 1
ATOM 1402 C CA . ASP A 1 182 ? 6.938 -2.866 4.734 1.00 88.38 182 ASP A CA 1
ATOM 1403 C C . ASP A 1 182 ? 5.775 -3.095 3.758 1.00 88.38 182 ASP A C 1
ATOM 1405 O O . ASP A 1 182 ? 5.047 -4.087 3.869 1.00 88.38 182 ASP A O 1
ATOM 1409 N N . VAL A 1 183 ? 5.635 -2.203 2.775 1.00 89.62 183 VAL A N 1
ATOM 1410 C CA . VAL A 1 183 ? 4.557 -2.229 1.770 1.00 89.62 183 VAL A CA 1
ATOM 1411 C C . VAL A 1 183 ? 4.493 -3.571 1.040 1.00 89.62 183 VAL A C 1
ATOM 1413 O O . VAL A 1 183 ? 3.407 -4.083 0.762 1.00 89.62 183 VAL A O 1
ATOM 1416 N N . ARG A 1 184 ? 5.647 -4.188 0.768 1.00 88.25 184 ARG A N 1
ATOM 1417 C CA . ARG A 1 184 ? 5.726 -5.466 0.049 1.00 88.25 184 ARG A CA 1
ATOM 1418 C C . ARG A 1 184 ? 5.078 -6.592 0.839 1.00 88.25 184 ARG A C 1
ATOM 1420 O O . ARG A 1 184 ? 4.389 -7.419 0.253 1.00 88.25 184 ARG A O 1
ATOM 1427 N N . ARG A 1 185 ? 5.252 -6.603 2.164 1.00 87.69 185 ARG A N 1
ATOM 1428 C CA . ARG A 1 185 ? 4.635 -7.614 3.034 1.00 87.69 185 ARG A CA 1
ATOM 1429 C C . ARG A 1 185 ? 3.123 -7.488 3.042 1.00 87.69 185 ARG A C 1
ATOM 1431 O O . ARG A 1 185 ? 2.433 -8.499 3.001 1.00 87.69 185 ARG A O 1
ATOM 1438 N N . VAL A 1 186 ? 2.618 -6.258 3.060 1.00 90.38 186 VAL A N 1
ATOM 1439 C CA . VAL A 1 186 ? 1.175 -6.017 3.041 1.00 90.38 186 VAL A CA 1
ATOM 1440 C C . VAL A 1 186 ? 0.571 -6.468 1.711 1.00 90.38 186 VAL A C 1
ATOM 1442 O O . VAL A 1 186 ? -0.406 -7.211 1.702 1.00 90.38 186 VAL A O 1
ATOM 1445 N N . LEU A 1 187 ? 1.199 -6.117 0.585 1.00 91.44 187 LEU A N 1
ATOM 1446 C CA . LEU A 1 187 ? 0.753 -6.574 -0.734 1.00 91.44 187 LEU A CA 1
ATOM 1447 C C . LEU A 1 187 ? 0.840 -8.098 -0.885 1.00 91.44 187 LEU A C 1
ATOM 1449 O O . LEU A 1 187 ? -0.078 -8.707 -1.430 1.00 91.44 187 LEU A O 1
ATOM 1453 N N . ALA A 1 188 ? 1.900 -8.725 -0.372 1.00 89.50 188 ALA A N 1
ATOM 1454 C CA . ALA A 1 188 ? 2.021 -10.178 -0.371 1.00 89.50 188 ALA A CA 1
ATOM 1455 C C . ALA A 1 188 ? 0.915 -10.838 0.465 1.00 89.50 188 ALA A C 1
ATOM 1457 O O . ALA A 1 188 ? 0.283 -11.784 0.010 1.00 89.50 188 ALA A O 1
ATOM 1458 N N . PHE A 1 189 ? 0.619 -10.307 1.651 1.00 90.94 189 PHE A N 1
ATOM 1459 C CA . PHE A 1 189 ? -0.484 -10.796 2.478 1.00 90.94 189 PHE A CA 1
ATOM 1460 C C . PHE A 1 189 ? -1.841 -10.698 1.765 1.00 90.94 189 PHE A C 1
ATOM 1462 O O . PHE A 1 189 ? -2.636 -11.640 1.825 1.00 90.94 189 PHE A O 1
ATOM 1469 N N . CYS A 1 190 ? -2.089 -9.586 1.067 1.00 92.44 190 CYS A N 1
ATOM 1470 C CA . CYS A 1 190 ? -3.352 -9.330 0.378 1.00 92.44 190 CYS A CA 1
ATOM 1471 C C . CYS A 1 190 ? -3.533 -10.123 -0.925 1.00 92.44 190 CYS A C 1
ATOM 1473 O O . CYS A 1 190 ? -4.672 -10.463 -1.247 1.00 92.44 190 CYS A O 1
ATO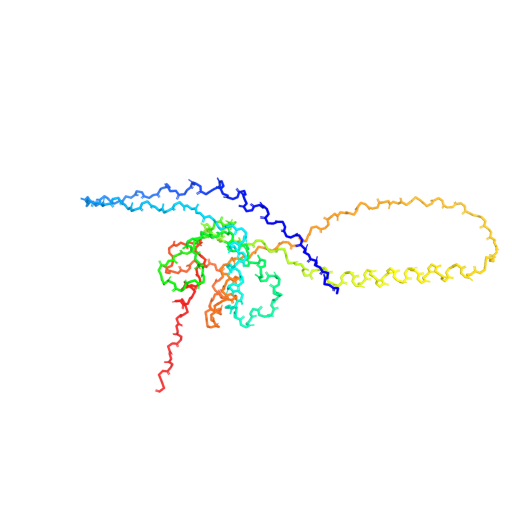M 1475 N N . PHE A 1 191 ? -2.461 -10.390 -1.680 1.00 93.00 191 PHE A N 1
ATOM 1476 C CA . PHE A 1 191 ? -2.572 -10.850 -3.074 1.00 93.00 191 PHE A CA 1
ATOM 1477 C C . PHE A 1 191 ? -1.700 -12.046 -3.451 1.00 93.00 191 PHE A C 1
ATOM 1479 O O . PHE A 1 191 ? -1.942 -12.633 -4.503 1.00 93.00 191 PHE A O 1
ATOM 1486 N N . ALA A 1 192 ? -0.681 -12.397 -2.665 1.00 88.94 192 ALA A N 1
ATOM 1487 C CA . ALA A 1 192 ? 0.170 -13.527 -3.016 1.00 88.94 192 ALA A CA 1
ATOM 1488 C C . ALA A 1 192 ? -0.556 -14.857 -2.778 1.00 88.94 192 ALA A C 1
ATOM 1490 O O . ALA A 1 192 ? -1.333 -15.003 -1.828 1.00 88.94 192 ALA A O 1
ATOM 1491 N N . GLU A 1 193 ? -0.250 -15.837 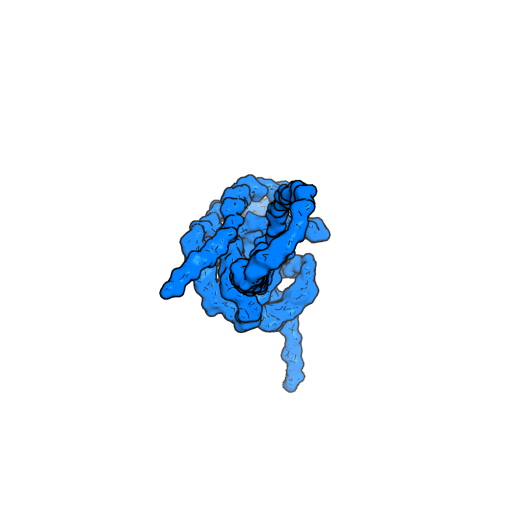-3.627 1.00 88.94 193 GLU A N 1
ATOM 1492 C CA . GLU A 1 193 ? -0.648 -17.226 -3.415 1.00 88.94 193 GLU A CA 1
ATOM 1493 C C . GLU A 1 193 ? -0.026 -17.777 -2.122 1.00 88.94 193 GLU A C 1
ATOM 1495 O O . GLU A 1 193 ? 1.011 -17.299 -1.651 1.00 88.94 193 GLU A O 1
ATOM 1500 N N . ASP A 1 194 ? -0.644 -18.804 -1.538 1.00 84.81 194 ASP A N 1
ATOM 1501 C CA . ASP A 1 194 ? -0.248 -19.325 -0.225 1.00 84.81 194 ASP A CA 1
ATOM 1502 C C . ASP A 1 194 ? 1.215 -19.772 -0.145 1.00 84.81 194 ASP A C 1
ATOM 1504 O O . ASP A 1 194 ? 1.900 -19.436 0.820 1.00 84.81 194 ASP A O 1
ATOM 1508 N N . GLY A 1 195 ? 1.734 -20.436 -1.183 1.00 80.88 195 GLY A N 1
ATOM 1509 C CA . GLY A 1 195 ? 3.141 -20.847 -1.212 1.00 80.88 195 GLY A CA 1
ATOM 1510 C C . GLY A 1 195 ? 4.112 -19.662 -1.207 1.00 80.88 195 GLY A C 1
ATOM 1511 O O . GLY A 1 195 ? 5.170 -19.724 -0.583 1.00 80.88 195 GLY A O 1
ATOM 1512 N N . VAL A 1 196 ? 3.729 -18.564 -1.860 1.00 78.88 196 VAL A N 1
ATOM 1513 C CA . VAL A 1 196 ? 4.529 -17.340 -1.988 1.00 78.88 196 VAL A CA 1
ATOM 1514 C C . VAL A 1 196 ? 4.528 -16.538 -0.692 1.00 78.88 196 VAL A C 1
ATOM 1516 O O . VAL A 1 196 ? 5.569 -16.035 -0.256 1.00 78.88 196 VAL A O 1
ATOM 1519 N N . HIS A 1 197 ? 3.364 -16.450 -0.053 1.00 80.06 197 HIS A N 1
ATOM 1520 C CA . HIS A 1 197 ? 3.192 -15.755 1.215 1.00 80.06 197 HIS A CA 1
ATOM 1521 C C . HIS A 1 197 ? 4.138 -16.285 2.298 1.00 80.06 197 HIS A C 1
ATOM 1523 O O . HIS A 1 197 ? 4.810 -15.493 2.962 1.00 80.06 197 HIS A O 1
ATOM 1529 N N . ASP A 1 198 ? 4.237 -17.606 2.452 1.00 78.62 198 ASP A N 1
ATOM 1530 C CA . ASP A 1 198 ? 5.062 -18.211 3.502 1.00 78.62 198 ASP A CA 1
ATOM 1531 C C . ASP A 1 198 ? 6.557 -17.939 3.286 1.00 78.62 198 ASP A C 1
ATOM 1533 O O . ASP A 1 198 ? 7.290 -17.677 4.245 1.00 78.62 198 ASP A O 1
ATOM 1537 N N . GLY A 1 199 ? 7.001 -17.901 2.026 1.00 74.19 199 GLY A N 1
ATOM 1538 C CA . GLY A 1 199 ? 8.359 -17.488 1.672 1.00 74.19 199 GLY A CA 1
ATOM 1539 C C . GLY A 1 199 ? 8.642 -16.029 2.042 1.00 74.19 199 GLY A C 1
ATOM 1540 O O . GLY A 1 199 ? 9.678 -15.724 2.638 1.00 74.19 199 GLY A O 1
ATOM 1541 N N . ILE A 1 200 ? 7.702 -15.123 1.761 1.00 73.25 200 ILE A N 1
ATOM 1542 C CA . ILE A 1 200 ? 7.846 -13.691 2.072 1.00 73.25 200 ILE A CA 1
ATOM 1543 C C . ILE A 1 200 ? 7.769 -13.421 3.575 1.00 73.25 200 ILE A C 1
ATOM 1545 O O . ILE A 1 200 ? 8.507 -12.576 4.084 1.00 73.25 200 ILE A O 1
ATOM 1549 N N . ALA A 1 201 ? 6.931 -14.156 4.305 1.00 71.69 201 ALA A N 1
ATOM 1550 C CA . ALA A 1 201 ? 6.856 -14.063 5.759 1.00 71.69 201 ALA A CA 1
ATOM 1551 C C . ALA A 1 201 ? 8.205 -14.402 6.424 1.00 71.69 201 ALA A C 1
ATOM 1553 O O . ALA A 1 201 ? 8.561 -13.806 7.443 1.00 71.69 201 ALA A O 1
ATOM 1554 N N . GLN A 1 202 ? 8.978 -15.314 5.827 1.00 72.56 202 GLN A N 1
ATOM 1555 C CA . GLN A 1 202 ? 10.296 -15.722 6.321 1.00 72.56 202 GLN A CA 1
ATOM 1556 C C . GLN A 1 202 ? 11.432 -14.800 5.847 1.00 72.56 202 GLN A C 1
ATOM 1558 O O . GLN A 1 202 ? 12.395 -14.570 6.585 1.00 72.56 202 GLN A O 1
ATOM 1563 N N . GLN A 1 203 ? 11.332 -14.227 4.644 1.00 65.62 203 GLN A N 1
ATOM 1564 C CA . GLN A 1 203 ? 12.340 -13.321 4.084 1.00 65.62 203 GLN A CA 1
ATOM 1565 C C . GLN A 1 203 ? 12.175 -11.903 4.638 1.00 65.62 203 GLN A C 1
ATOM 1567 O O . GLN A 1 203 ? 11.665 -10.984 4.001 1.00 65.62 203 GLN A O 1
ATOM 1572 N N . THR A 1 204 ? 12.621 -11.709 5.875 1.00 54.12 204 THR A N 1
ATOM 1573 C CA . THR A 1 204 ? 12.330 -10.476 6.610 1.00 54.12 204 THR A CA 1
ATOM 1574 C C . THR A 1 204 ? 13.106 -9.240 6.147 1.00 54.12 204 THR A C 1
ATOM 1576 O O . THR A 1 204 ? 12.693 -8.137 6.499 1.00 54.12 204 THR A O 1
ATOM 1579 N N . THR A 1 205 ? 14.195 -9.360 5.378 1.00 58.41 205 THR A N 1
ATOM 1580 C CA . THR A 1 205 ? 15.089 -8.205 5.136 1.00 58.41 205 THR A CA 1
ATOM 1581 C C . THR A 1 205 ? 15.861 -8.183 3.817 1.00 58.41 205 THR A C 1
ATOM 1583 O O . THR A 1 205 ? 16.426 -7.139 3.486 1.00 58.41 205 THR A O 1
ATOM 1586 N N . GLN A 1 206 ? 15.924 -9.276 3.050 1.00 57.78 206 GLN A N 1
ATOM 1587 C CA . GLN A 1 206 ? 16.767 -9.293 1.852 1.00 57.78 206 GLN A CA 1
ATOM 1588 C C . GLN A 1 206 ? 15.992 -8.875 0.596 1.00 57.78 206 GLN A C 1
ATOM 1590 O O . GLN A 1 206 ? 14.893 -9.375 0.359 1.00 57.78 206 GLN A O 1
ATOM 1595 N N . PRO A 1 207 ? 16.536 -7.948 -0.216 1.00 52.84 207 PRO A N 1
ATOM 1596 C CA . PRO A 1 207 ? 15.941 -7.604 -1.496 1.00 52.84 207 PRO A CA 1
ATOM 1597 C C . PRO A 1 207 ? 15.941 -8.826 -2.423 1.00 52.84 207 PRO A C 1
ATOM 1599 O O . PRO A 1 207 ? 16.965 -9.470 -2.631 1.00 52.84 207 PRO A O 1
ATOM 1602 N N . LEU A 1 208 ? 14.761 -9.099 -2.971 1.00 58.31 208 LEU A N 1
ATOM 1603 C CA . LEU A 1 208 ? 14.436 -10.100 -3.986 1.00 58.31 208 LEU A CA 1
ATOM 1604 C C . LEU A 1 208 ? 15.511 -10.140 -5.099 1.00 58.31 208 LEU A C 1
ATOM 1606 O O . LEU A 1 208 ? 15.700 -9.153 -5.808 1.00 58.31 208 LEU A O 1
ATOM 1610 N N . ALA A 1 209 ? 16.180 -11.285 -5.287 1.00 56.94 209 ALA A N 1
ATOM 1611 C CA . ALA A 1 209 ? 17.391 -11.408 -6.119 1.00 56.94 209 ALA A CA 1
ATOM 1612 C C . ALA A 1 209 ? 17.201 -11.045 -7.609 1.00 56.94 209 ALA A C 1
ATOM 1614 O O . ALA A 1 209 ? 18.143 -10.606 -8.269 1.00 56.94 209 ALA A O 1
ATOM 1615 N N . GLU A 1 210 ? 15.988 -11.198 -8.147 1.00 63.50 210 GLU A N 1
ATOM 1616 C CA . GLU A 1 210 ? 15.692 -10.916 -9.560 1.00 63.50 210 GLU A CA 1
ATOM 1617 C C . GLU A 1 210 ? 15.376 -9.440 -9.846 1.00 63.50 210 GLU A C 1
ATOM 1619 O O . GLU A 1 210 ? 15.525 -8.974 -10.979 1.00 63.50 210 GLU A O 1
ATOM 1624 N N . CYS A 1 211 ? 14.960 -8.675 -8.832 1.00 73.56 211 CYS A N 1
ATOM 1625 C CA . CYS A 1 211 ? 14.621 -7.269 -8.999 1.00 73.56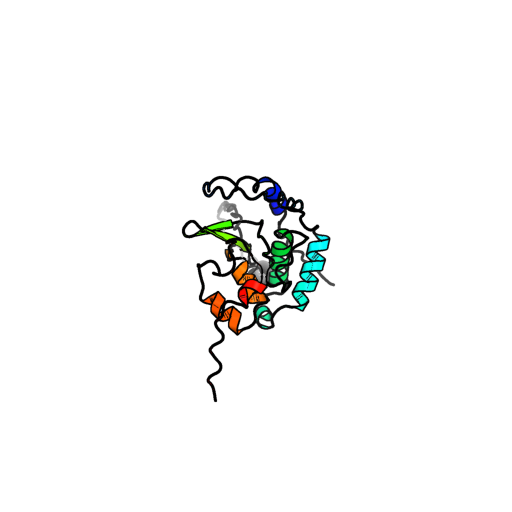 211 CYS A CA 1
ATOM 1626 C C . CYS A 1 211 ? 15.790 -6.389 -8.550 1.00 73.56 211 CYS A C 1
ATOM 1628 O O . CYS A 1 211 ? 16.086 -6.269 -7.364 1.00 73.56 211 CYS A O 1
ATOM 1630 N N . LYS A 1 212 ? 16.433 -5.699 -9.500 1.00 76.06 212 LYS A N 1
ATOM 1631 C CA . LYS A 1 212 ? 17.533 -4.766 -9.193 1.00 76.06 212 LYS A CA 1
ATOM 1632 C C . LYS A 1 212 ? 17.086 -3.549 -8.370 1.00 76.06 212 LYS A C 1
ATOM 1634 O O . LYS A 1 212 ? 17.929 -2.861 -7.800 1.00 76.06 212 LYS A O 1
ATOM 1639 N N . SER A 1 213 ? 15.782 -3.271 -8.312 1.00 80.00 213 SER A N 1
ATOM 1640 C CA . SER A 1 213 ? 15.232 -2.135 -7.577 1.00 80.00 213 SER A CA 1
ATOM 1641 C C . SER A 1 213 ? 14.771 -2.543 -6.180 1.00 80.00 213 SER A C 1
ATOM 1643 O O . SER A 1 213 ? 13.800 -3.280 -6.010 1.00 80.00 213 SER A O 1
ATOM 1645 N N . LYS A 1 214 ? 15.434 -1.990 -5.160 1.00 78.06 214 LYS A N 1
ATOM 1646 C CA . LYS A 1 214 ? 15.099 -2.217 -3.744 1.00 78.06 214 LYS A CA 1
ATOM 1647 C C . LYS A 1 214 ? 13.757 -1.600 -3.326 1.00 78.06 214 LYS A C 1
ATOM 1649 O O . LYS A 1 214 ? 13.195 -2.011 -2.316 1.00 78.06 214 LYS A O 1
ATOM 1654 N N . ILE A 1 215 ? 13.238 -0.663 -4.121 1.00 83.88 215 ILE A N 1
ATOM 1655 C CA . ILE A 1 215 ? 11.975 0.054 -3.885 1.00 83.88 215 ILE A CA 1
ATOM 1656 C C . ILE A 1 215 ? 10.827 -0.451 -4.769 1.00 83.88 215 ILE A C 1
ATOM 1658 O O . ILE A 1 215 ? 9.787 0.193 -4.866 1.00 83.88 215 ILE A O 1
ATOM 1662 N N . CYS A 1 216 ? 11.001 -1.591 -5.443 1.00 87.31 216 CYS A N 1
ATOM 1663 C CA . CYS A 1 216 ? 9.934 -2.188 -6.232 1.00 87.31 216 CYS A CA 1
ATOM 1664 C C . CYS A 1 216 ? 8.883 -2.873 -5.343 1.00 87.31 216 CYS A C 1
ATOM 1666 O O . CYS A 1 216 ? 9.228 -3.655 -4.456 1.00 87.31 216 CYS A O 1
ATOM 1668 N N . VAL A 1 217 ? 7.603 -2.643 -5.648 1.00 87.81 217 VAL A N 1
ATOM 1669 C CA . VAL A 1 217 ? 6.437 -3.196 -4.930 1.00 87.81 217 VAL A CA 1
ATOM 1670 C C . VAL A 1 217 ? 5.540 -4.098 -5.797 1.00 87.81 217 VAL A C 1
ATOM 1672 O O . VAL A 1 217 ? 4.425 -4.419 -5.410 1.00 87.81 217 VAL A O 1
ATOM 1675 N N . SER A 1 218 ? 6.009 -4.516 -6.978 1.00 87.50 218 SER A N 1
ATOM 1676 C CA . SER A 1 218 ? 5.269 -5.425 -7.872 1.00 87.50 218 SER A CA 1
ATOM 1677 C C . SER A 1 218 ? 5.076 -6.822 -7.267 1.00 87.50 218 SER A C 1
ATOM 1679 O O . SER A 1 218 ? 6.055 -7.485 -6.918 1.00 87.50 218 SER A O 1
ATOM 1681 N N . VAL A 1 219 ? 3.827 -7.297 -7.231 1.00 84.75 219 VAL A N 1
ATOM 1682 C CA . VAL A 1 219 ? 3.449 -8.642 -6.765 1.00 84.75 219 VAL A CA 1
ATOM 1683 C C . VAL A 1 219 ? 3.970 -9.731 -7.703 1.00 84.75 219 VAL A C 1
ATOM 1685 O O . VAL A 1 219 ? 4.306 -10.821 -7.253 1.00 84.75 219 VAL A O 1
ATOM 1688 N N . ALA A 1 220 ? 4.157 -9.429 -8.991 1.00 82.75 220 ALA A N 1
ATOM 1689 C CA . ALA A 1 220 ? 4.730 -10.377 -9.951 1.00 82.75 220 ALA A CA 1
ATOM 1690 C C . ALA A 1 220 ? 6.169 -10.804 -9.596 1.00 82.75 220 ALA A C 1
ATOM 1692 O O . ALA A 1 220 ? 6.647 -11.837 -10.062 1.00 82.75 220 ALA A O 1
ATOM 1693 N N . HIS A 1 221 ? 6.881 -10.014 -8.785 1.00 78.81 221 HIS A N 1
ATOM 1694 C CA . HIS A 1 221 ? 8.218 -10.371 -8.307 1.00 78.81 221 HIS A CA 1
ATOM 1695 C C . HIS A 1 221 ? 8.201 -11.323 -7.109 1.00 78.81 221 HIS A C 1
ATOM 1697 O O . HIS A 1 221 ? 9.244 -11.882 -6.784 1.00 78.81 221 HIS A O 1
ATOM 1703 N N . PHE A 1 222 ? 7.052 -11.501 -6.457 1.00 72.94 222 PHE A N 1
ATOM 1704 C CA . PHE A 1 222 ? 6.896 -12.418 -5.331 1.00 72.94 222 PHE A CA 1
ATOM 1705 C C . PHE A 1 222 ? 6.834 -13.871 -5.808 1.00 72.94 222 PHE A C 1
ATOM 1707 O O . PHE A 1 222 ? 7.502 -14.737 -5.250 1.00 72.94 222 PHE A O 1
ATOM 1714 N N . ASP A 1 223 ? 6.100 -14.110 -6.894 1.00 65.88 223 ASP A N 1
ATOM 1715 C CA . ASP A 1 223 ? 5.763 -15.448 -7.391 1.00 65.88 223 ASP A CA 1
ATOM 1716 C C . ASP A 1 223 ? 6.981 -16.263 -7.866 1.00 65.88 223 ASP A C 1
ATOM 1718 O O . ASP A 1 223 ? 7.072 -17.472 -7.689 1.00 65.88 223 ASP A O 1
ATOM 1722 N N . LYS A 1 224 ? 8.005 -15.590 -8.395 1.00 63.16 224 LYS A N 1
ATOM 1723 C CA . LYS A 1 224 ? 9.188 -16.263 -8.956 1.00 63.16 224 LYS A CA 1
ATOM 1724 C C . LYS A 1 224 ? 10.184 -16.784 -7.917 1.00 63.16 224 LYS A C 1
ATOM 1726 O O . LYS A 1 224 ? 11.158 -17.430 -8.290 1.00 63.16 224 LYS A O 1
ATOM 1731 N N . GLN A 1 225 ? 9.999 -16.469 -6.635 1.00 57.28 225 GLN A N 1
ATOM 1732 C CA . GLN A 1 225 ? 11.070 -16.617 -5.638 1.00 57.28 225 GLN A CA 1
ATOM 1733 C C . GLN A 1 225 ? 10.893 -17.748 -4.651 1.00 57.28 225 GLN A C 1
ATOM 1735 O O . GLN A 1 225 ? 11.824 -18.039 -3.899 1.00 57.28 225 GLN A O 1
ATOM 1740 N N . VAL A 1 226 ? 9.745 -18.412 -4.660 1.00 56.91 226 VAL A N 1
ATOM 1741 C CA . VAL A 1 226 ? 9.617 -19.654 -3.916 1.00 56.91 226 VAL A CA 1
ATOM 1742 C C . VAL A 1 226 ? 10.069 -20.758 -4.858 1.00 56.91 226 VAL A C 1
ATOM 1744 O O . VAL A 1 226 ? 9.352 -21.044 -5.817 1.00 56.91 226 VAL A O 1
ATOM 1747 N N . PRO A 1 227 ? 11.270 -21.346 -4.666 1.00 58.78 227 PRO A N 1
ATOM 1748 C CA . PRO A 1 227 ? 11.636 -22.530 -5.421 1.00 58.78 227 PRO A CA 1
ATOM 1749 C C . PRO A 1 227 ? 10.523 -23.538 -5.179 1.00 58.78 227 PRO A C 1
ATOM 1751 O O . PRO A 1 227 ? 10.327 -23.971 -4.042 1.00 58.78 227 PRO A O 1
ATOM 1754 N N . PHE A 1 228 ? 9.754 -23.845 -6.230 1.00 57.09 228 PHE A N 1
ATOM 1755 C CA . PHE A 1 228 ? 8.733 -24.876 -6.154 1.00 57.09 228 PHE A CA 1
ATOM 1756 C C . PHE A 1 228 ? 9.420 -26.091 -5.537 1.00 57.09 228 PHE A C 1
ATOM 1758 O O . PHE A 1 228 ? 10.431 -26.532 -6.098 1.00 57.09 228 PHE A O 1
ATOM 1765 N N . PRO A 1 229 ? 8.963 -26.596 -4.374 1.00 58.41 229 PRO A N 1
ATOM 1766 C CA . PRO A 1 229 ? 9.507 -27.828 -3.844 1.00 58.41 229 PRO A CA 1
ATOM 1767 C C . PRO A 1 229 ? 9.294 -28.841 -4.956 1.00 58.41 229 PRO A C 1
ATOM 1769 O O . PRO A 1 229 ? 8.144 -29.135 -5.284 1.00 58.41 229 PRO A O 1
ATOM 1772 N N . HIS A 1 230 ? 10.389 -29.238 -5.619 1.00 53.91 230 HIS A N 1
ATOM 1773 C CA . HIS A 1 230 ? 10.351 -30.097 -6.793 1.00 53.91 230 HIS A CA 1
ATOM 1774 C C . HIS A 1 230 ? 9.353 -31.197 -6.490 1.00 53.91 230 HIS A C 1
ATOM 1776 O O . HIS A 1 230 ? 9.549 -31.921 -5.509 1.00 53.91 230 HIS A O 1
ATOM 1782 N N . ALA A 1 231 ? 8.254 -31.233 -7.257 1.00 53.12 231 ALA A N 1
ATOM 1783 C CA . ALA A 1 231 ? 7.219 -32.236 -7.099 1.00 53.12 231 ALA A CA 1
ATOM 1784 C C . ALA A 1 231 ? 7.953 -33.564 -6.961 1.00 53.12 231 ALA A C 1
ATOM 1786 O O . ALA A 1 231 ? 8.698 -33.940 -7.869 1.00 53.12 231 ALA A O 1
ATOM 1787 N N . ARG A 1 232 ? 7.869 -34.180 -5.772 1.00 51.22 232 ARG A N 1
ATOM 1788 C CA . ARG A 1 232 ? 8.518 -35.464 -5.514 1.00 51.22 232 ARG A CA 1
ATOM 1789 C C . ARG A 1 232 ? 8.056 -36.363 -6.646 1.00 51.22 232 ARG A C 1
ATOM 1791 O O . ARG A 1 232 ? 6.860 -36.633 -6.734 1.00 51.22 232 ARG A O 1
ATOM 1798 N N . ALA A 1 233 ? 8.983 -36.716 -7.535 1.00 56.75 233 ALA A N 1
ATOM 1799 C CA . ALA A 1 233 ? 8.713 -37.641 -8.617 1.00 56.75 233 ALA A CA 1
ATOM 1800 C C . ALA A 1 233 ? 8.109 -38.885 -7.959 1.00 56.75 233 ALA A C 1
ATOM 1802 O O . ALA A 1 233 ? 8.739 -39.486 -7.085 1.00 56.75 233 ALA A O 1
ATOM 1803 N N . THR A 1 234 ? 6.840 -39.131 -8.269 1.00 66.62 234 THR A N 1
ATOM 1804 C CA . THR A 1 234 ? 6.091 -40.302 -7.813 1.00 66.62 234 THR A CA 1
ATOM 1805 C C . THR A 1 234 ? 6.270 -41.413 -8.824 1.00 66.62 234 THR A C 1
ATOM 1807 O O . THR A 1 234 ? 6.402 -41.091 -10.028 1.00 66.62 234 THR A O 1
#

Secondary structure (DSSP, 8-state):
-----------GGGGTGGGS----------------PPPPPPPPP--PPPHHHHHHHHHHHHTT--GGGGGS-HHHHHHHHHHHHHSB-TT--TTS--TT---BB-S-EEEETTEEEEEEEEE--TTHHHHHHHHHHHHHHHHHHHHHHTTS----------------------PPPEEEEEHHHHHHHHHS-HHHHHHHHH--S---TT-S-TTB--THHHHTTS--------

Sequence (234 aa):
MASSFFSYFDFTDCAGLSRACSSFTEGTRDFVSSGRQRPAPADPPLEFRTRQQVGILVERWMTKLHPRAAAMSQDDIRAILDAVGSCVSRWEDPLDPKPHKCCMWHGEQTFTNGAPMPIMKIALNRQQQPTQQQEQQQEQQQQQTQQQAAQQPEGGGGGGDISSTASTVDEGETQPPVFSVDVRRVLAFCFAEDGVHDGIAQQTTQPLAECKSKICVSVAHFDKQVPFPHARAT

Foldseek 3Di:
DDDPPPPDDPPVCLVVLVPPPDDDDDDDDDDDDPDPDDPDPPDPPQDADDLVRLLVLLVVLLVQWDPLCVVDDPVQSSVLSSVQSRQWGPVDDLADLPLPDFIFGSDDWDADPNFTFDKDKRQPPVPPPPVVVVVVVVVVVVVVVVVVVVPDPDPDDDDDDDDDDDDDDDPPDDDGDIDIDGSLLSCCSTHNDPLLNVVVVPVPDDQQPVDPDNRTNRPSSSVVPRPPPPPPPD

pLDDT: mean 74.87, std 19.01, range [27.77, 97.25]

Organism: NCBI:txid1169474

Mean predicted aligned error: 12.2 Å

Solvent-accessible surface area (backbone atoms only — not comparable to full-atom values): 15230 Å² total; per-residue (Å²): 137,84,82,81,78,75,76,84,75,85,66,73,64,63,73,64,50,80,76,72,82,85,83,86,87,84,89,82,87,86,83,94,70,94,64,90,71,72,79,72,81,77,78,76,80,91,45,66,46,51,72,69,54,25,52,56,50,34,59,57,50,62,78,58,52,33,76,77,39,66,82,48,58,69,65,60,52,49,53,51,41,40,56,51,43,56,29,26,43,62,93,48,55,38,82,52,70,55,87,83,61,81,19,59,61,62,58,55,67,46,74,58,95,89,38,63,37,47,38,42,79,46,70,68,76,80,69,60,67,68,51,57,59,52,50,54,52,51,51,53,51,51,55,54,51,54,60,54,61,75,68,58,79,86,77,81,84,82,92,76,94,75,89,76,81,82,78,83,74,82,80,74,83,78,75,75,70,69,44,78,42,52,49,54,58,54,50,31,56,35,57,43,56,72,73,35,32,57,48,51,72,67,53,80,80,70,73,59,91,87,53,93,53,62,43,48,51,28,52,45,67,50,65,78,68,46,78,70,76,69,75,76,86,123

Radius of gyration: 27.49 Å; Cα contacts (8 Å, |Δi|>4): 192; chains: 1; bounding box: 69×65×92 Å